Protein AF-A0A7Y6RA16-F1 (afdb_monomer_lite)

Foldseek 3Di:
DVVVVVVVVLVLLLLLQLLLQLQLQLLLVVVVHWAKKKWFAQPDCPQQVHGIDMDTDHDDPDPLSVLLSNLSSVLRSCVSVVDDDALVRSLVVSVVPCVVPPDPPNPVNDSVSSNVSNVSCVVCVVSSCVRSVQQVVCVVPVVSWFKFQCLVCQPVQAHPVRHGHRPSCVVSNPPPDITGIRMDTDPDPVRYDDPVGGD

Sequence (199 aa):
MEESLEMSWHRDCLLSASYRMAGHLVMMECCGTGGWMLVWKNPNPEVGGVAYPSMVSSCSTTAELHAVIAMGGIAAELLQQGRQIDAAQLAKEAQERHGFFEEPRIIEAAPHAAAFALYTVRAQWEAIEAYAKRVIDQWADPLALEQFRIDRIYPDGKRANGGDAPIHFLPACAPGQLTPAALVQSADPAYHIPSEYRA

Structure (mmCIF, N/CA/C/O backbone):
data_AF-A0A7Y6RA16-F1
#
_entry.id   AF-A0A7Y6RA16-F1
#
loop_
_atom_site.group_PDB
_atom_site.id
_atom_site.type_symbol
_atom_site.label_atom_id
_atom_site.label_alt_id
_atom_site.label_comp_id
_atom_site.label_asym_id
_atom_site.label_entity_id
_atom_site.label_seq_id
_atom_site.pdbx_PDB_ins_code
_atom_site.Cartn_x
_atom_site.Cartn_y
_atom_site.Cartn_z
_atom_site.occupancy
_atom_site.B_iso_or_equiv
_atom_site.auth_seq_id
_atom_site.auth_comp_id
_atom_site.auth_asym_id
_atom_site.auth_atom_id
_atom_site.pdbx_PDB_model_num
ATOM 1 N N . MET A 1 1 ? -15.333 26.151 8.316 1.00 55.12 1 MET A N 1
ATOM 2 C CA . MET A 1 1 ? -14.353 26.212 7.206 1.00 55.12 1 MET A CA 1
ATOM 3 C C . MET A 1 1 ? -13.127 25.356 7.520 1.00 55.12 1 MET A C 1
ATOM 5 O O . MET A 1 1 ? -12.639 24.696 6.616 1.00 55.12 1 MET A O 1
ATOM 9 N N . GLU A 1 2 ? -12.689 25.283 8.784 1.00 52.94 2 GLU A N 1
ATOM 10 C CA . GLU A 1 2 ? -11.653 24.332 9.237 1.00 52.94 2 GLU A CA 1
ATOM 11 C C . GLU A 1 2 ? -12.118 22.865 9.180 1.00 52.94 2 GLU A C 1
ATOM 13 O O . GLU A 1 2 ? -11.464 22.076 8.513 1.00 52.94 2 GLU A O 1
ATOM 18 N N . GLU A 1 3 ? -13.305 22.518 9.703 1.00 53.47 3 GLU A N 1
ATOM 19 C CA . GLU A 1 3 ? -13.842 21.138 9.610 1.00 53.47 3 GLU A CA 1
ATOM 20 C C . GLU A 1 3 ? -13.977 20.630 8.161 1.00 53.47 3 GLU A C 1
ATOM 22 O O . GLU A 1 3 ? -13.709 19.468 7.867 1.00 53.47 3 GLU A O 1
ATOM 27 N N . SER A 1 4 ? -14.361 21.497 7.216 1.00 61.91 4 SER A N 1
ATOM 28 C CA . SER A 1 4 ? -14.471 21.116 5.801 1.00 61.91 4 SER A CA 1
ATOM 29 C C . SER A 1 4 ? -13.110 20.856 5.151 1.00 61.91 4 SER A C 1
ATOM 31 O O . SER A 1 4 ? -13.010 19.995 4.280 1.00 61.91 4 SER A O 1
ATOM 33 N N . LEU A 1 5 ? -12.072 21.586 5.573 1.00 59.47 5 LEU A N 1
ATOM 34 C CA . LEU A 1 5 ? -10.705 21.407 5.084 1.00 59.47 5 LEU A CA 1
ATOM 35 C C . LEU A 1 5 ? -10.065 20.161 5.704 1.00 59.47 5 LEU A C 1
ATOM 37 O O . LEU A 1 5 ? -9.481 19.362 4.976 1.00 59.47 5 LEU A O 1
ATOM 41 N N . GLU A 1 6 ? -10.259 19.941 7.002 1.00 60.22 6 GLU A N 1
ATOM 42 C CA . GLU A 1 6 ? -9.789 18.755 7.722 1.00 60.22 6 GLU A CA 1
ATOM 43 C C . GLU A 1 6 ? -10.395 17.465 7.144 1.00 60.22 6 GLU A C 1
ATOM 45 O O . GLU A 1 6 ? -9.668 16.528 6.809 1.00 60.22 6 GLU A O 1
ATOM 50 N N . MET A 1 7 ? -11.713 17.438 6.906 1.00 62.59 7 MET A N 1
ATOM 51 C CA . MET A 1 7 ? -12.366 16.297 6.253 1.00 62.59 7 MET A CA 1
ATOM 52 C C . MET A 1 7 ? -11.864 16.069 4.822 1.00 62.59 7 MET A C 1
ATOM 54 O O . MET A 1 7 ? -11.700 14.918 4.413 1.00 62.59 7 MET A O 1
ATOM 58 N N . SER A 1 8 ? -11.612 17.139 4.056 1.00 65.12 8 SER A N 1
ATOM 59 C CA . SER A 1 8 ? -11.077 17.015 2.693 1.00 65.12 8 SER A CA 1
ATOM 60 C C . SER A 1 8 ? -9.655 16.453 2.688 1.00 65.12 8 SER A C 1
ATOM 62 O O . SER A 1 8 ? -9.370 15.513 1.952 1.00 65.12 8 SER A O 1
ATOM 64 N N . TRP A 1 9 ? -8.801 16.926 3.598 1.00 69.94 9 TRP A N 1
ATOM 65 C CA . TRP A 1 9 ? -7.422 16.473 3.721 1.00 69.94 9 TRP A CA 1
ATOM 66 C C . TRP A 1 9 ? -7.341 15.006 4.145 1.00 69.94 9 TRP A C 1
ATOM 68 O O . TRP A 1 9 ? -6.632 14.215 3.524 1.00 69.94 9 TRP A O 1
ATOM 78 N N . HIS A 1 10 ? -8.130 14.597 5.143 1.00 76.81 10 HIS A N 1
ATOM 79 C CA . HIS A 1 10 ? -8.204 13.193 5.539 1.00 76.81 10 HIS A CA 1
ATOM 80 C C . HIS A 1 10 ? -8.690 12.297 4.398 1.00 76.81 10 HIS A C 1
ATOM 82 O O . HIS A 1 10 ? -8.151 11.205 4.210 1.00 76.81 10 HIS A O 1
ATOM 88 N N . ARG A 1 11 ? -9.679 12.748 3.622 1.00 78.62 11 ARG A N 1
ATOM 89 C CA . ARG A 1 11 ? -10.171 12.001 2.464 1.00 78.62 11 ARG A CA 1
ATOM 90 C C . ARG A 1 11 ? -9.087 11.831 1.400 1.00 78.62 11 ARG A C 1
ATOM 92 O O . ARG A 1 11 ? -8.900 10.717 0.915 1.00 78.62 11 ARG A O 1
ATOM 99 N N . ASP A 1 12 ? -8.354 12.891 1.081 1.00 86.00 12 ASP A N 1
ATOM 100 C CA . ASP A 1 12 ? -7.283 12.858 0.080 1.00 86.00 12 ASP A CA 1
ATOM 101 C C . ASP A 1 12 ? -6.102 11.988 0.536 1.00 86.00 12 ASP A C 1
ATOM 103 O O . ASP A 1 12 ? -5.531 11.233 -0.260 1.00 86.00 12 ASP A O 1
ATOM 107 N N . CYS A 1 13 ? -5.772 12.015 1.832 1.00 91.00 13 CYS A N 1
ATOM 108 C CA . CYS A 1 13 ? -4.766 11.129 2.412 1.00 91.00 13 CYS A CA 1
ATOM 109 C C . CYS A 1 13 ? -5.191 9.657 2.371 1.00 91.00 13 CYS A C 1
ATOM 111 O O . CYS A 1 13 ? -4.373 8.809 2.015 1.00 91.00 13 CYS A O 1
ATOM 113 N N . LEU A 1 14 ? -6.449 9.345 2.706 1.00 93.56 14 LEU A N 1
ATOM 114 C CA . LEU A 1 14 ? -6.970 7.979 2.620 1.00 93.56 14 LEU A CA 1
ATOM 115 C C . LEU A 1 14 ? -6.963 7.481 1.172 1.00 93.56 14 LEU A C 1
ATOM 117 O O . LEU A 1 14 ? -6.512 6.366 0.917 1.00 93.56 14 LEU A O 1
ATOM 121 N N . LEU A 1 15 ? -7.424 8.305 0.225 1.00 95.00 15 LEU A N 1
ATOM 122 C CA . LEU A 1 15 ? -7.398 7.990 -1.206 1.00 95.00 15 LEU A CA 1
ATOM 123 C C . LEU A 1 15 ? -5.973 7.682 -1.671 1.00 95.00 15 LEU A C 1
ATOM 125 O O . LEU A 1 15 ? -5.724 6.608 -2.216 1.00 95.00 15 LEU A O 1
ATOM 129 N N . SER A 1 16 ? -5.027 8.574 -1.374 1.00 93.69 16 SER A N 1
ATOM 130 C CA . SER A 1 16 ? -3.625 8.402 -1.767 1.00 93.69 16 SER A CA 1
ATOM 131 C C . SER A 1 1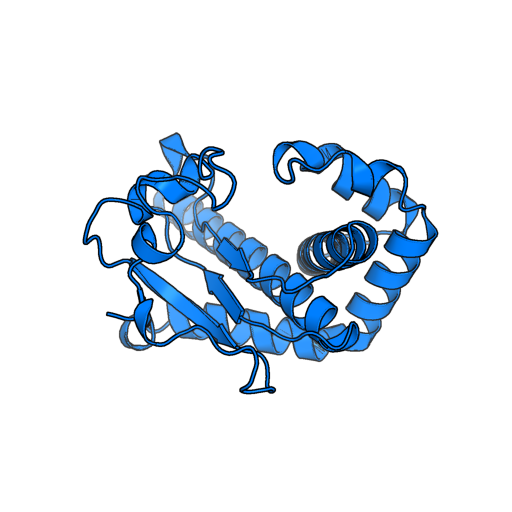6 ? -3.016 7.130 -1.169 1.00 93.69 16 SER A C 1
ATOM 133 O O . SER A 1 16 ? -2.384 6.358 -1.888 1.00 93.69 16 SER A O 1
ATOM 135 N N . ALA A 1 17 ? -3.239 6.864 0.124 1.00 94.12 17 ALA A N 1
ATOM 136 C CA . ALA A 1 17 ? -2.753 5.64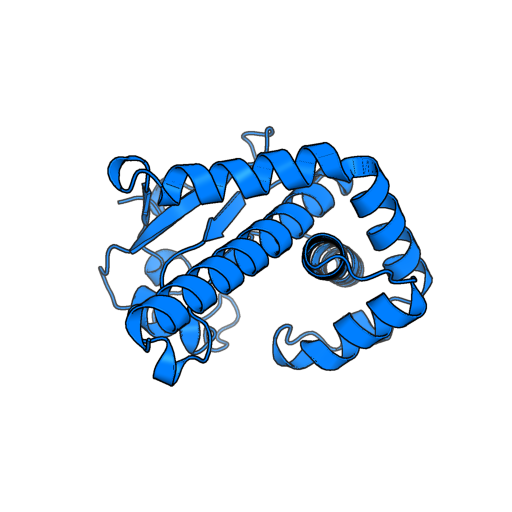9 0.781 1.00 94.12 17 ALA A CA 1
ATOM 137 C C . ALA A 1 17 ? -3.369 4.380 0.167 1.00 94.12 17 ALA A C 1
ATOM 139 O O . ALA A 1 17 ? -2.653 3.417 -0.109 1.00 94.12 17 ALA A O 1
ATOM 140 N N . SER A 1 18 ? -4.677 4.401 -0.111 1.00 96.56 18 SER A N 1
ATOM 141 C CA . SER A 1 18 ? -5.411 3.263 -0.679 1.00 96.56 18 SER A CA 1
ATOM 142 C C . SER A 1 18 ? -4.885 2.885 -2.062 1.00 96.56 18 SER A C 1
ATOM 144 O O . SER A 1 18 ? -4.586 1.720 -2.306 1.00 96.56 18 SER A O 1
ATOM 146 N N . TYR A 1 19 ? -4.719 3.864 -2.955 1.00 97.81 19 TYR A N 1
ATOM 147 C CA . TYR A 1 19 ? -4.215 3.614 -4.308 1.00 97.81 19 TYR A CA 1
ATOM 148 C C . TYR A 1 19 ? -2.735 3.249 -4.321 1.00 97.81 19 TYR A C 1
ATOM 150 O O . TYR A 1 19 ? -2.340 2.355 -5.069 1.00 97.81 19 TYR A O 1
ATOM 158 N N . ARG A 1 20 ? -1.923 3.874 -3.459 1.00 95.50 20 ARG A N 1
ATOM 159 C CA . ARG A 1 20 ? -0.511 3.507 -3.318 1.00 95.50 20 ARG A CA 1
ATOM 160 C C . ARG A 1 20 ? -0.362 2.041 -2.925 1.00 95.50 20 ARG A C 1
ATOM 162 O O . ARG A 1 20 ? 0.370 1.306 -3.583 1.00 95.50 20 ARG A O 1
ATOM 169 N N . MET A 1 21 ? -1.064 1.608 -1.878 1.00 95.44 21 MET A N 1
ATOM 170 C CA . MET A 1 21 ? -0.973 0.226 -1.411 1.00 95.44 21 MET A CA 1
ATOM 171 C C . MET A 1 21 ? -1.594 -0.763 -2.402 1.00 95.44 21 MET A C 1
ATOM 173 O O . MET A 1 21 ? -1.032 -1.834 -2.618 1.00 95.44 21 MET A O 1
ATOM 177 N N . ALA A 1 22 ? -2.706 -0.402 -3.053 1.00 96.69 22 ALA A N 1
ATOM 178 C CA . ALA A 1 22 ? -3.310 -1.238 -4.086 1.00 96.69 22 ALA A CA 1
ATOM 179 C C . ALA A 1 22 ? -2.349 -1.450 -5.265 1.00 96.69 22 ALA A C 1
ATOM 181 O O . ALA A 1 22 ? -2.189 -2.576 -5.730 1.00 96.69 22 ALA A O 1
ATOM 182 N N . GLY A 1 23 ? -1.648 -0.394 -5.695 1.00 96.06 23 GLY A N 1
ATOM 183 C CA . GLY A 1 23 ? -0.609 -0.486 -6.719 1.00 96.06 23 GLY A CA 1
ATOM 184 C C . GLY A 1 23 ? 0.572 -1.362 -6.294 1.00 96.06 23 GLY A C 1
ATOM 185 O O . GLY A 1 23 ? 1.073 -2.134 -7.110 1.00 96.06 23 GLY A O 1
ATOM 186 N N . HIS A 1 24 ? 0.988 -1.306 -5.020 1.00 93.81 24 HIS A N 1
ATOM 187 C CA . HIS A 1 24 ? 1.988 -2.239 -4.484 1.00 93.81 24 HIS A CA 1
ATOM 188 C C . HIS A 1 24 ? 1.504 -3.690 -4.559 1.00 93.81 24 HIS A C 1
ATOM 190 O O . HIS A 1 24 ? 2.215 -4.536 -5.097 1.00 93.81 24 HIS A O 1
ATOM 196 N N . LEU A 1 25 ? 0.296 -3.973 -4.064 1.00 94.19 25 LEU A N 1
ATOM 197 C CA . LEU A 1 25 ? -0.250 -5.330 -4.006 1.00 94.19 25 LEU A CA 1
ATOM 198 C C . LEU A 1 25 ? -0.454 -5.933 -5.403 1.00 94.19 25 LEU A C 1
ATOM 200 O O . LEU A 1 25 ? -0.020 -7.055 -5.650 1.00 94.19 25 LEU A O 1
ATOM 204 N N . VAL A 1 26 ? -1.035 -5.178 -6.339 1.00 95.06 26 VAL A N 1
ATOM 205 C CA . VAL A 1 26 ? -1.212 -5.632 -7.729 1.00 95.06 26 VAL A CA 1
ATOM 206 C C . VAL A 1 26 ? 0.135 -5.860 -8.409 1.00 95.06 26 VAL A C 1
ATOM 208 O O . VAL A 1 26 ? 0.287 -6.836 -9.146 1.00 95.06 26 VAL A O 1
ATOM 211 N N . MET A 1 27 ? 1.146 -5.017 -8.150 1.00 93.06 27 MET A N 1
ATOM 212 C CA . MET A 1 27 ? 2.476 -5.287 -8.694 1.00 93.06 27 MET A CA 1
ATOM 213 C C . MET A 1 27 ? 3.071 -6.578 -8.144 1.00 93.06 27 MET A C 1
ATOM 215 O O . MET A 1 27 ? 3.667 -7.349 -8.890 1.00 93.06 27 MET A O 1
ATOM 219 N N . MET A 1 28 ? 2.900 -6.838 -6.854 1.00 91.00 28 MET A N 1
ATOM 220 C CA . MET A 1 28 ? 3.360 -8.084 -6.258 1.00 91.00 28 MET A CA 1
ATOM 221 C C . MET A 1 28 ? 2.683 -9.310 -6.873 1.00 91.00 28 MET A C 1
ATOM 223 O O . MET A 1 28 ? 3.353 -10.289 -7.196 1.00 91.00 28 MET A O 1
ATOM 227 N N . GLU A 1 29 ? 1.369 -9.256 -7.093 1.00 91.56 29 GLU A N 1
ATOM 228 C CA . GLU A 1 29 ? 0.630 -10.313 -7.792 1.00 91.56 29 GLU A CA 1
ATOM 229 C C . GLU A 1 29 ? 1.153 -10.513 -9.223 1.00 91.56 29 GLU A C 1
ATOM 231 O O . GLU A 1 29 ? 1.422 -11.641 -9.631 1.00 91.56 29 GLU A O 1
ATOM 236 N N . CYS A 1 30 ? 1.395 -9.426 -9.960 1.00 91.88 30 CYS A N 1
ATOM 237 C CA . CYS A 1 30 ? 1.961 -9.479 -11.311 1.00 91.88 30 CYS A CA 1
ATOM 238 C C . CYS A 1 30 ? 3.403 -10.018 -11.342 1.00 91.88 30 CYS A C 1
ATOM 240 O O . CYS A 1 30 ? 3.827 -10.585 -12.348 1.00 91.88 30 CYS A O 1
ATOM 242 N N . CYS A 1 31 ? 4.155 -9.864 -10.251 1.00 88.19 31 CYS A N 1
ATOM 243 C CA . CYS A 1 31 ? 5.481 -10.452 -10.071 1.00 88.19 31 CYS A CA 1
ATOM 244 C C . CYS A 1 31 ? 5.441 -11.892 -9.525 1.00 88.19 31 CYS A C 1
ATOM 246 O O . CYS A 1 31 ? 6.499 -12.484 -9.315 1.00 88.19 31 CYS A O 1
ATOM 248 N N . GLY A 1 32 ? 4.250 -12.465 -9.310 1.00 86.69 32 GLY A N 1
ATOM 249 C CA . GLY A 1 32 ? 4.065 -13.850 -8.879 1.00 86.69 32 GLY A CA 1
ATOM 250 C C . GLY A 1 32 ? 4.282 -14.092 -7.386 1.00 86.69 32 GLY A C 1
ATOM 251 O O . GLY A 1 32 ? 4.579 -15.222 -7.008 1.00 86.69 32 GLY A O 1
ATOM 252 N N . THR A 1 33 ? 4.177 -13.056 -6.545 1.00 83.44 33 THR A N 1
ATOM 253 C CA . THR A 1 33 ? 4.416 -13.182 -5.100 1.00 83.44 33 THR A CA 1
ATOM 254 C C . THR A 1 33 ? 3.182 -12.970 -4.242 1.00 83.44 33 THR A C 1
ATOM 256 O O . THR A 1 33 ? 3.132 -13.585 -3.199 1.00 83.44 33 THR A O 1
ATOM 259 N N . GLY A 1 34 ? 2.189 -12.159 -4.625 1.00 86.19 34 GLY A N 1
ATOM 260 C CA . GLY A 1 34 ? 0.989 -11.931 -3.791 1.00 86.19 34 GLY A CA 1
ATOM 261 C C . GLY A 1 34 ? 1.292 -11.369 -2.387 1.00 86.19 34 GLY A C 1
ATOM 262 O O . GLY A 1 34 ? 2.443 -11.124 -2.043 1.00 86.19 34 GLY A O 1
ATOM 263 N N . GLY A 1 35 ? 0.275 -11.111 -1.560 1.00 90.94 35 GLY A N 1
ATOM 264 C CA . GLY A 1 35 ? 0.482 -10.505 -0.240 1.00 90.94 35 GLY A CA 1
ATOM 265 C C . GLY A 1 35 ? -0.765 -9.891 0.380 1.00 90.94 35 GLY A C 1
ATOM 266 O O . GLY A 1 35 ? -1.902 -10.290 0.128 1.00 90.94 35 GLY A O 1
ATOM 267 N N . TRP A 1 36 ? -0.550 -8.874 1.206 1.00 92.38 36 TRP A N 1
ATOM 268 C CA . TRP A 1 36 ? -1.619 -8.116 1.845 1.00 92.38 36 TRP A CA 1
ATOM 269 C C . TRP A 1 36 ? -1.193 -6.676 2.102 1.00 92.38 36 TRP A C 1
ATOM 271 O O . TRP A 1 36 ? -0.006 -6.381 2.253 1.00 92.38 36 TRP A O 1
ATOM 281 N N . MET A 1 37 ? -2.182 -5.789 2.187 1.00 93.31 37 MET A N 1
ATOM 282 C CA . MET A 1 37 ? -2.000 -4.389 2.548 1.00 93.31 37 MET A CA 1
ATOM 283 C C . MET A 1 37 ? -2.901 -3.975 3.709 1.00 93.31 37 MET A C 1
ATOM 285 O O . MET A 1 37 ? -4.048 -4.416 3.800 1.00 93.31 37 MET A O 1
ATOM 289 N N . LEU A 1 38 ? -2.381 -3.090 4.558 1.00 94.06 38 LEU A N 1
ATOM 290 C CA . LEU A 1 38 ? -3.088 -2.458 5.666 1.00 94.06 38 LEU A CA 1
ATOM 291 C C . LEU A 1 38 ? -3.062 -0.940 5.509 1.00 94.06 38 LEU A C 1
ATOM 293 O O . LEU A 1 38 ? -2.017 -0.360 5.209 1.00 94.06 38 LEU A O 1
ATOM 297 N N . VAL A 1 39 ? -4.196 -0.300 5.785 1.00 94.62 39 VAL A N 1
ATOM 298 C CA . VAL A 1 39 ? -4.313 1.159 5.906 1.00 94.62 39 VAL A CA 1
ATOM 299 C C . VAL A 1 39 ? -5.050 1.476 7.203 1.00 94.62 39 VAL A C 1
ATOM 301 O O . VAL A 1 39 ? -6.194 1.052 7.381 1.00 94.62 39 VAL A O 1
ATOM 304 N N . TRP A 1 40 ? -4.410 2.221 8.104 1.00 93.44 40 TRP A N 1
ATOM 305 C CA . TRP A 1 40 ? -4.992 2.619 9.389 1.00 93.44 40 TRP A CA 1
ATOM 306 C C . TRP A 1 40 ? -4.964 4.131 9.576 1.00 93.44 40 TRP A C 1
ATOM 308 O O . TRP A 1 40 ? -4.204 4.833 8.915 1.00 93.44 40 TRP A O 1
ATOM 318 N N . LYS A 1 41 ? -5.803 4.649 10.476 1.00 91.12 41 LYS A N 1
ATOM 319 C CA . LYS A 1 41 ? -5.807 6.074 10.820 1.00 91.12 41 LYS A CA 1
ATOM 320 C C . LYS A 1 41 ? -4.732 6.352 11.871 1.00 91.12 41 LYS A C 1
ATOM 322 O O . LYS A 1 41 ? -4.716 5.715 12.923 1.00 91.12 41 LYS A O 1
ATOM 327 N N . ASN A 1 42 ? -3.857 7.320 11.610 1.00 88.44 42 ASN A N 1
ATOM 328 C CA . ASN A 1 42 ? -2.904 7.794 12.609 1.00 88.44 42 ASN A CA 1
ATOM 329 C C . ASN A 1 42 ? -3.659 8.552 13.710 1.00 88.44 42 ASN A C 1
ATOM 331 O O . ASN A 1 42 ? -4.363 9.515 13.391 1.00 88.44 42 ASN A O 1
ATOM 335 N N . PRO A 1 43 ? -3.511 8.177 14.991 1.00 83.31 43 PRO A N 1
ATOM 336 C CA . PRO A 1 43 ? -4.110 8.931 16.087 1.00 83.31 43 PRO A CA 1
ATOM 337 C C . PRO A 1 43 ? -3.470 10.315 16.282 1.00 83.31 43 PRO A C 1
ATOM 339 O O . PRO A 1 43 ? -4.107 11.189 16.860 1.00 83.31 43 PRO A O 1
ATOM 342 N N . ASN A 1 44 ? -2.235 10.528 15.812 1.00 83.06 44 ASN A N 1
ATOM 343 C CA . ASN A 1 44 ? -1.535 11.807 15.902 1.00 83.06 44 ASN A CA 1
ATOM 344 C C . ASN A 1 44 ? -0.814 12.156 14.580 1.00 83.06 44 ASN A C 1
ATOM 346 O O . ASN A 1 44 ? 0.402 11.958 14.444 1.00 83.06 44 ASN A O 1
ATOM 350 N N . PRO A 1 45 ? -1.557 12.656 13.575 1.00 80.81 45 PRO A N 1
ATOM 351 C CA . PRO A 1 45 ? -0.985 13.018 12.284 1.00 80.81 45 PRO A CA 1
ATOM 352 C C . PRO A 1 45 ? 0.004 14.186 12.349 1.00 80.81 45 PRO A C 1
ATOM 354 O O . PRO A 1 45 ? 0.900 14.237 11.514 1.00 80.81 45 PRO A O 1
ATOM 357 N N . GLU A 1 46 ? -0.111 15.092 13.322 1.00 78.94 46 GLU A N 1
ATOM 358 C CA . GLU A 1 46 ? 0.762 16.271 13.439 1.00 78.94 46 GLU A CA 1
ATOM 359 C C . GLU A 1 46 ? 2.215 15.890 13.743 1.00 78.94 46 GLU A C 1
ATOM 361 O O . GLU A 1 46 ? 3.148 16.521 13.251 1.00 78.94 46 GLU A O 1
ATOM 366 N N . VAL A 1 47 ? 2.413 14.814 14.509 1.00 72.62 47 VAL A N 1
ATOM 367 C CA . VAL A 1 47 ? 3.746 14.294 14.849 1.00 72.62 47 VAL A CA 1
ATOM 368 C C . VAL A 1 47 ? 4.353 13.496 13.693 1.00 72.62 47 VAL A C 1
ATOM 370 O O . VAL A 1 47 ? 5.567 13.500 13.501 1.00 72.62 47 VAL A O 1
ATOM 373 N N . GLY A 1 48 ? 3.519 12.795 12.921 1.00 67.56 48 GLY A N 1
ATOM 374 C CA . GLY A 1 48 ? 3.975 11.878 11.872 1.00 67.56 48 GLY A CA 1
ATOM 375 C C . GLY A 1 48 ? 3.920 12.427 10.446 1.00 67.56 48 GLY A C 1
ATOM 376 O O . GLY A 1 48 ? 4.443 11.779 9.544 1.00 67.56 48 GLY A O 1
ATOM 377 N N . GLY A 1 49 ? 3.235 13.549 10.213 1.00 80.38 49 GLY A N 1
ATOM 378 C CA . GLY A 1 49 ? 2.954 14.110 8.885 1.00 80.38 49 GLY A CA 1
ATOM 379 C C . GLY A 1 49 ? 2.054 13.244 7.988 1.00 80.38 49 GLY A C 1
ATOM 380 O O . GLY A 1 49 ? 1.815 13.596 6.836 1.00 80.38 49 GLY A O 1
ATOM 381 N N . VAL A 1 50 ? 1.563 12.103 8.486 1.00 84.81 50 VAL A N 1
ATOM 382 C CA . VAL A 1 50 ? 0.807 11.102 7.718 1.00 84.81 50 VAL A CA 1
ATOM 383 C C . VAL A 1 50 ? -0.493 10.779 8.446 1.00 84.81 50 VAL A C 1
ATOM 385 O O . VAL A 1 50 ? -0.468 10.253 9.559 1.00 84.81 50 VAL A O 1
ATOM 388 N N . ALA A 1 51 ? -1.627 11.071 7.803 1.00 88.38 51 ALA A N 1
ATOM 389 C CA . ALA A 1 51 ? -2.962 10.819 8.351 1.00 88.38 51 ALA A CA 1
ATOM 390 C C . ALA A 1 51 ? -3.381 9.350 8.290 1.00 88.38 51 ALA A C 1
ATOM 392 O O . ALA A 1 51 ? -4.005 8.851 9.224 1.00 88.38 51 ALA A O 1
ATOM 393 N N . TYR A 1 52 ? -3.021 8.671 7.199 1.00 91.44 52 TYR A N 1
ATOM 394 C CA . TYR A 1 52 ? -3.302 7.255 6.985 1.00 91.44 52 TYR A CA 1
ATOM 395 C C . TYR A 1 52 ? -2.008 6.493 6.710 1.00 91.44 52 TYR A C 1
ATOM 397 O O . TYR A 1 52 ? -1.637 6.298 5.551 1.00 91.44 52 TYR A O 1
ATOM 405 N N . PRO A 1 53 ? -1.266 6.124 7.766 1.00 89.25 53 PRO A N 1
ATOM 406 C CA . PRO A 1 53 ? -0.181 5.177 7.666 1.00 89.25 53 PRO A CA 1
ATOM 407 C C . PRO A 1 53 ? -0.656 3.894 6.998 1.00 89.25 53 PRO A C 1
ATOM 409 O O . PRO A 1 53 ? -1.798 3.452 7.156 1.00 89.25 53 PRO A O 1
ATOM 412 N N . SER A 1 54 ? 0.241 3.312 6.222 1.00 89.06 54 SER A N 1
ATOM 413 C CA . SER A 1 54 ? -0.088 2.157 5.418 1.00 89.06 54 SER A CA 1
ATOM 414 C C . SER A 1 54 ? 1.133 1.290 5.219 1.00 89.06 54 SER A C 1
ATOM 416 O O . SER A 1 54 ? 2.241 1.805 5.058 1.00 89.06 54 SER A O 1
ATOM 418 N N . MET A 1 55 ? 0.921 -0.015 5.169 1.00 87.06 55 MET A N 1
ATOM 419 C CA . MET A 1 55 ? 1.974 -0.961 4.850 1.00 87.06 55 MET A CA 1
ATOM 420 C C . MET A 1 55 ? 1.461 -2.036 3.908 1.00 87.06 55 MET A C 1
ATOM 422 O O . MET A 1 55 ? 0.283 -2.387 3.914 1.00 87.06 55 MET A O 1
ATOM 426 N N . VAL A 1 56 ? 2.384 -2.592 3.142 1.00 86.38 56 VAL A N 1
ATOM 427 C CA . VAL A 1 56 ? 2.172 -3.774 2.320 1.00 86.38 56 VAL A CA 1
ATOM 428 C C . VAL A 1 56 ? 3.228 -4.790 2.732 1.00 86.38 56 VAL A C 1
ATOM 430 O O . VAL A 1 56 ? 4.402 -4.445 2.894 1.00 86.38 56 VAL A O 1
ATOM 433 N N . SER A 1 57 ? 2.823 -6.034 2.964 1.00 82.12 57 SER A N 1
ATOM 434 C CA . SER A 1 57 ? 3.797 -7.113 3.108 1.00 82.12 57 SER A CA 1
ATOM 435 C C . SER A 1 57 ? 4.318 -7.428 1.726 1.00 82.12 57 SER A C 1
ATOM 437 O O . SER A 1 57 ? 3.504 -7.741 0.873 1.00 82.12 57 SER A O 1
ATOM 439 N N . SER A 1 58 ? 5.630 -7.326 1.508 1.00 66.62 58 SER A N 1
ATOM 440 C CA . SER A 1 58 ? 6.287 -7.765 0.278 1.00 66.62 58 SER A CA 1
ATOM 441 C C . SER A 1 58 ? 7.145 -8.994 0.555 1.00 66.62 58 SER A C 1
ATOM 443 O O . SER A 1 58 ? 7.971 -9.000 1.465 1.00 66.62 58 SER A O 1
ATOM 445 N N . CYS A 1 59 ? 6.936 -10.057 -0.224 1.00 60.88 59 CYS A N 1
ATOM 446 C CA . CYS A 1 59 ? 7.815 -11.220 -0.257 1.00 60.88 59 CYS A CA 1
ATOM 447 C C . CYS A 1 59 ? 8.635 -11.127 -1.541 1.00 60.88 59 CYS A C 1
ATOM 449 O O . CYS A 1 59 ? 8.235 -11.670 -2.566 1.00 60.88 59 CYS A O 1
ATOM 451 N N . SER A 1 60 ? 9.731 -10.369 -1.545 1.00 59.72 60 SER A N 1
ATOM 452 C CA . SER A 1 60 ? 10.628 -10.374 -2.702 1.00 59.72 60 SER A CA 1
ATOM 453 C C . SER A 1 60 ? 12.035 -10.810 -2.317 1.00 59.72 60 SER A C 1
ATOM 455 O O . SER A 1 60 ? 12.551 -10.500 -1.244 1.00 59.72 60 SER A O 1
ATOM 457 N N . THR A 1 61 ? 12.640 -11.572 -3.220 1.00 63.50 61 THR A N 1
ATOM 458 C CA . THR A 1 61 ? 13.967 -12.170 -3.080 1.00 63.50 61 THR A CA 1
ATOM 459 C C . THR A 1 61 ? 15.085 -11.248 -3.575 1.00 63.50 61 THR A C 1
ATOM 461 O O . THR A 1 61 ? 16.253 -11.537 -3.313 1.00 63.50 61 THR A O 1
ATOM 464 N N . THR A 1 62 ? 14.771 -10.150 -4.285 1.00 75.50 62 THR A N 1
ATOM 465 C CA . THR A 1 62 ? 15.766 -9.230 -4.868 1.00 75.50 62 THR A CA 1
ATOM 466 C C . THR A 1 62 ? 15.368 -7.758 -4.727 1.00 75.50 62 THR A C 1
ATOM 468 O O . THR A 1 62 ? 14.197 -7.392 -4.768 1.00 75.50 62 THR A O 1
ATOM 471 N N . ALA A 1 63 ? 16.366 -6.879 -4.618 1.00 74.12 63 ALA A N 1
ATOM 472 C CA . ALA A 1 63 ? 16.134 -5.440 -4.480 1.00 74.12 63 ALA A CA 1
ATOM 473 C C . ALA A 1 63 ? 15.479 -4.799 -5.720 1.00 74.12 63 ALA A C 1
ATOM 475 O O . ALA A 1 63 ? 14.764 -3.807 -5.606 1.00 74.12 63 ALA A O 1
ATOM 476 N N . GLU A 1 64 ? 15.692 -5.381 -6.901 1.00 76.12 64 GLU A N 1
ATOM 477 C CA . GLU A 1 64 ? 15.063 -4.940 -8.148 1.00 76.12 64 GLU A CA 1
ATOM 478 C C . GLU A 1 64 ? 13.544 -5.158 -8.126 1.00 76.12 64 GLU A C 1
ATOM 480 O O . GLU A 1 64 ? 12.784 -4.270 -8.512 1.00 76.12 64 GLU A O 1
ATOM 485 N N . LEU A 1 65 ? 13.080 -6.299 -7.604 1.00 79.88 65 LEU A N 1
ATOM 486 C CA . LEU A 1 65 ? 11.648 -6.558 -7.451 1.00 79.88 65 LEU A CA 1
ATOM 487 C C . LEU A 1 65 ? 11.014 -5.596 -6.441 1.00 79.88 65 LEU A C 1
ATOM 489 O O . LEU A 1 65 ? 9.953 -5.042 -6.727 1.00 79.88 65 LEU A O 1
ATOM 493 N N . HIS A 1 66 ? 11.679 -5.315 -5.313 1.00 80.50 66 HIS A N 1
ATOM 494 C CA . HIS A 1 66 ? 11.224 -4.268 -4.388 1.00 80.50 66 HIS A CA 1
ATOM 495 C C . HIS A 1 66 ? 11.107 -2.900 -5.067 1.00 80.50 66 HIS A C 1
ATOM 497 O O . HIS A 1 66 ? 10.113 -2.208 -4.852 1.00 80.50 66 HIS A O 1
ATOM 503 N N . ALA A 1 67 ? 12.072 -2.520 -5.909 1.00 80.31 67 ALA A N 1
ATOM 504 C CA . ALA A 1 67 ? 12.034 -1.261 -6.650 1.00 80.31 67 ALA A CA 1
ATOM 505 C C . ALA A 1 67 ? 10.817 -1.183 -7.589 1.00 80.31 67 ALA A C 1
ATOM 507 O O . ALA A 1 67 ? 10.088 -0.190 -7.575 1.00 80.31 67 ALA A O 1
ATOM 508 N N . VAL A 1 68 ? 10.569 -2.238 -8.371 1.00 87.12 68 VAL A N 1
ATOM 509 C CA . VAL A 1 68 ? 9.415 -2.328 -9.282 1.00 87.12 68 VAL A CA 1
ATOM 510 C C . VAL A 1 68 ? 8.096 -2.250 -8.518 1.00 87.12 68 VAL A C 1
ATOM 512 O O . VAL A 1 68 ? 7.217 -1.476 -8.898 1.00 87.12 6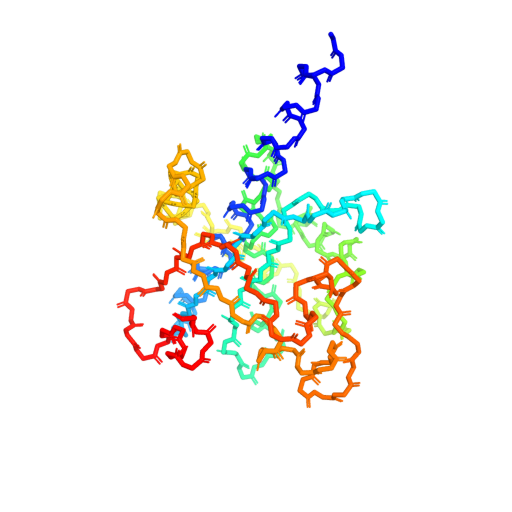8 VAL A O 1
ATOM 515 N N . ILE A 1 69 ? 7.968 -3.005 -7.422 1.00 88.75 69 ILE A N 1
ATOM 516 C CA . ILE A 1 69 ? 6.776 -2.982 -6.570 1.00 88.75 69 ILE A CA 1
ATOM 517 C C . ILE A 1 69 ? 6.564 -1.569 -6.031 1.00 88.75 69 ILE A C 1
ATOM 519 O O . ILE A 1 69 ? 5.492 -1.006 -6.236 1.00 88.75 69 ILE A O 1
ATOM 523 N N . ALA A 1 70 ? 7.590 -0.962 -5.424 1.00 86.75 70 ALA A N 1
ATOM 524 C CA . ALA A 1 70 ? 7.512 0.381 -4.858 1.00 86.75 70 ALA A CA 1
ATOM 525 C C . ALA A 1 70 ? 7.071 1.423 -5.900 1.00 86.75 70 ALA A C 1
ATOM 527 O O . ALA A 1 70 ? 6.154 2.208 -5.632 1.00 86.75 70 ALA A O 1
ATOM 528 N N . MET A 1 71 ? 7.666 1.386 -7.099 1.00 89.75 71 MET A N 1
ATOM 529 C CA . MET A 1 71 ? 7.289 2.242 -8.227 1.00 89.75 71 MET A CA 1
ATOM 530 C C . MET A 1 71 ? 5.846 2.016 -8.683 1.00 89.75 71 MET A C 1
ATOM 532 O O . MET A 1 71 ? 5.179 2.986 -9.033 1.00 89.75 71 MET A O 1
ATOM 536 N N . GLY A 1 72 ? 5.334 0.783 -8.634 1.00 93.00 72 GLY A N 1
ATOM 537 C CA . GLY A 1 72 ? 3.935 0.480 -8.948 1.00 93.00 72 GLY A CA 1
ATOM 538 C C . GLY A 1 72 ? 2.947 1.235 -8.058 1.00 93.00 72 GLY A C 1
ATOM 539 O O . GLY A 1 72 ? 2.003 1.850 -8.552 1.00 93.00 72 GLY A O 1
ATOM 540 N N . GLY A 1 73 ? 3.199 1.279 -6.749 1.00 93.50 73 GLY A N 1
ATOM 541 C CA . GLY A 1 73 ? 2.354 2.048 -5.830 1.00 93.50 73 GLY A CA 1
ATOM 542 C C . GLY A 1 73 ? 2.473 3.556 -6.023 1.00 93.50 73 GLY A C 1
ATOM 543 O O . GLY A 1 73 ? 1.463 4.254 -6.012 1.00 93.50 73 GLY A O 1
ATOM 544 N N . ILE A 1 74 ? 3.686 4.069 -6.260 1.00 92.81 74 ILE A N 1
ATOM 545 C CA . ILE A 1 74 ? 3.881 5.496 -6.565 1.00 92.81 74 ILE A CA 1
ATOM 546 C C . ILE A 1 74 ? 3.126 5.862 -7.847 1.00 92.81 74 ILE A C 1
ATOM 548 O O . ILE A 1 74 ? 2.373 6.830 -7.859 1.00 92.81 74 ILE A O 1
ATOM 552 N N . ALA A 1 75 ? 3.265 5.075 -8.913 1.00 95.56 75 ALA A N 1
ATOM 553 C CA . ALA A 1 75 ? 2.555 5.309 -10.165 1.00 95.56 75 ALA A CA 1
ATOM 554 C C . ALA A 1 75 ? 1.031 5.297 -9.976 1.00 95.56 75 ALA A C 1
ATOM 556 O O . ALA A 1 75 ? 0.358 6.189 -10.488 1.00 95.56 75 ALA A O 1
ATOM 557 N N . ALA A 1 76 ? 0.493 4.336 -9.218 1.00 97.62 76 ALA A N 1
ATOM 558 C CA . ALA A 1 76 ? -0.940 4.246 -8.952 1.00 97.62 76 ALA A CA 1
ATOM 559 C C . ALA A 1 76 ? -1.483 5.480 -8.212 1.00 97.62 76 ALA A C 1
ATOM 561 O O . ALA A 1 76 ? -2.505 6.037 -8.609 1.00 97.62 76 ALA A O 1
ATOM 562 N N . GLU A 1 77 ? -0.770 5.950 -7.186 1.00 96.31 77 GLU A N 1
ATOM 563 C CA . GLU A 1 77 ? -1.098 7.188 -6.471 1.00 96.31 77 GLU A CA 1
ATOM 564 C C . GLU A 1 77 ? -1.090 8.405 -7.408 1.00 96.31 77 GLU A C 1
ATOM 566 O O . GLU A 1 77 ? -2.037 9.189 -7.427 1.00 96.31 77 GLU A O 1
ATOM 571 N N . LEU A 1 78 ? -0.037 8.564 -8.214 1.00 95.00 78 LEU A N 1
ATOM 572 C CA . LEU A 1 78 ? 0.103 9.711 -9.111 1.00 95.00 78 LEU A CA 1
ATOM 573 C C . LEU A 1 78 ? -0.984 9.733 -10.197 1.00 95.00 78 LEU A C 1
ATOM 575 O O . LEU A 1 78 ? -1.545 10.792 -10.487 1.00 95.00 78 LEU A O 1
ATOM 579 N N . LEU A 1 79 ? -1.304 8.576 -10.783 1.00 96.31 79 LEU A N 1
ATOM 580 C CA . LEU A 1 79 ? -2.369 8.455 -11.781 1.00 96.31 79 LEU A CA 1
ATOM 581 C C . LEU A 1 79 ? -3.750 8.712 -11.169 1.00 96.31 79 LEU A C 1
ATOM 583 O O . LEU A 1 79 ? -4.563 9.392 -11.794 1.00 96.31 79 LEU A O 1
ATOM 587 N N . GLN A 1 80 ? -3.998 8.256 -9.935 1.00 96.06 80 GLN A N 1
ATOM 588 C CA . GLN A 1 80 ? -5.242 8.549 -9.217 1.00 96.06 80 GLN A CA 1
ATOM 589 C C . GLN A 1 80 ? -5.445 10.053 -9.007 1.00 96.06 80 GLN A C 1
ATOM 591 O O . GLN A 1 80 ? -6.566 10.547 -9.115 1.00 96.06 80 GLN A O 1
ATOM 596 N N . GLN A 1 81 ? -4.364 10.795 -8.767 1.00 94.12 81 GLN A N 1
ATOM 597 C CA . GLN A 1 81 ? -4.376 12.258 -8.666 1.00 94.12 81 GLN A CA 1
ATOM 598 C C . GLN A 1 81 ? -4.592 12.955 -10.027 1.00 94.12 81 GLN A C 1
ATOM 600 O O . GLN A 1 81 ? -4.530 14.181 -10.114 1.00 94.12 81 GLN A O 1
ATOM 605 N N . GLY A 1 82 ? -4.813 12.198 -11.107 1.00 94.19 82 GLY A N 1
ATOM 606 C CA . GLY A 1 82 ? -5.002 12.714 -12.462 1.00 94.19 82 GLY A CA 1
ATOM 607 C C . GLY A 1 82 ? -3.709 13.175 -13.136 1.00 94.19 82 GLY A C 1
ATOM 608 O O . GLY A 1 82 ? -3.763 13.831 -14.180 1.00 94.19 82 GLY A O 1
ATOM 609 N N . ARG A 1 83 ? -2.534 12.860 -12.569 1.00 94.38 83 ARG A N 1
ATOM 610 C CA . ARG A 1 83 ? -1.252 13.272 -13.151 1.00 94.38 83 ARG A CA 1
ATOM 611 C C . ARG A 1 83 ? -0.933 12.419 -14.372 1.00 94.38 83 ARG A C 1
ATOM 613 O O . ARG A 1 83 ? -0.937 11.194 -14.319 1.00 94.38 83 ARG A O 1
ATOM 620 N N . GLN A 1 84 ? -0.577 13.078 -15.467 1.00 93.38 84 GLN A N 1
ATOM 621 C CA . GLN A 1 84 ? 0.023 12.419 -16.622 1.00 93.38 84 GLN A CA 1
ATOM 622 C C . GLN A 1 84 ? 1.522 12.285 -16.362 1.00 93.38 84 GLN A C 1
ATOM 624 O O . GLN A 1 84 ? 2.215 13.296 -16.245 1.00 93.38 84 GLN A O 1
ATOM 629 N N . ILE A 1 85 ? 1.998 11.047 -16.229 1.00 93.06 85 ILE A N 1
ATOM 630 C CA . ILE A 1 85 ? 3.408 10.744 -15.970 1.00 93.06 85 ILE A CA 1
ATOM 631 C C . ILE A 1 85 ? 3.988 9.795 -17.019 1.00 93.06 85 ILE A C 1
ATOM 633 O O . ILE A 1 85 ? 3.283 8.924 -17.542 1.00 93.06 85 ILE A O 1
ATOM 637 N N . ASP A 1 86 ? 5.277 9.952 -17.305 1.00 93.75 86 ASP A N 1
ATOM 638 C CA . ASP A 1 86 ? 6.096 8.991 -18.043 1.00 93.75 86 ASP A CA 1
ATOM 639 C C . ASP A 1 86 ? 7.064 8.224 -17.118 1.00 93.75 86 ASP A C 1
ATOM 641 O O . ASP A 1 86 ? 7.105 8.426 -15.901 1.00 93.75 86 ASP A O 1
ATOM 645 N N . ALA A 1 87 ? 7.840 7.304 -17.697 1.00 90.56 87 ALA A N 1
ATOM 646 C CA . ALA A 1 87 ? 8.782 6.474 -16.949 1.00 90.56 87 ALA A CA 1
ATOM 647 C C . ALA A 1 87 ? 9.916 7.285 -16.294 1.00 90.56 87 ALA A C 1
ATOM 649 O O . ALA A 1 87 ? 10.360 6.938 -15.202 1.00 90.56 87 ALA A O 1
ATOM 650 N N . ALA A 1 88 ? 10.383 8.364 -16.929 1.00 88.75 88 ALA A N 1
ATOM 651 C CA . ALA A 1 88 ? 11.451 9.195 -16.380 1.00 88.75 88 ALA A CA 1
ATOM 652 C C . ALA A 1 88 ? 10.950 10.008 -15.179 1.00 88.75 88 ALA A C 1
ATOM 654 O O . ALA A 1 88 ? 11.636 10.108 -14.161 1.00 88.75 88 ALA A O 1
ATOM 655 N N . GLN A 1 89 ? 9.728 10.536 -15.267 1.00 91.25 89 GLN A N 1
ATOM 656 C CA . GLN A 1 89 ? 9.057 11.217 -14.164 1.00 91.25 89 GLN A CA 1
ATOM 657 C C . GLN A 1 89 ? 8.780 10.264 -13.000 1.00 91.25 89 GLN A C 1
ATOM 659 O O . GLN A 1 89 ? 9.027 10.634 -11.857 1.00 91.25 89 GLN A O 1
ATOM 664 N N . LEU A 1 90 ? 8.334 9.033 -13.272 1.00 90.88 90 LEU A N 1
ATOM 665 C CA . LEU A 1 90 ? 8.141 8.025 -12.228 1.00 90.88 90 LEU A CA 1
ATOM 666 C C . LEU A 1 90 ? 9.457 7.662 -11.530 1.00 90.88 90 LEU A C 1
ATOM 668 O O . LEU A 1 90 ? 9.498 7.613 -10.304 1.00 90.88 90 LEU A O 1
ATOM 672 N N . ALA A 1 91 ? 10.534 7.451 -12.292 1.00 85.62 91 ALA A N 1
ATOM 673 C CA . ALA A 1 91 ? 11.853 7.178 -11.726 1.00 85.62 91 ALA A CA 1
ATOM 674 C C . ALA A 1 91 ? 12.329 8.336 -10.835 1.00 85.62 91 ALA A C 1
ATOM 676 O O . ALA A 1 91 ? 12.827 8.107 -9.735 1.00 85.62 91 ALA A O 1
ATOM 677 N N . LYS A 1 92 ? 12.115 9.582 -11.271 1.00 85.00 92 LYS A N 1
ATOM 678 C CA . LYS A 1 92 ? 12.431 10.773 -10.479 1.00 85.00 92 LYS A CA 1
ATOM 679 C C . LYS A 1 92 ? 11.594 10.860 -9.197 1.00 85.00 92 LYS A C 1
ATOM 681 O O . LYS A 1 92 ? 12.148 11.110 -8.136 1.00 85.00 92 LYS A O 1
ATOM 686 N N . GLU A 1 93 ? 10.288 10.619 -9.267 1.00 87.19 93 GLU A N 1
ATOM 687 C CA . GLU A 1 93 ? 9.409 10.620 -8.086 1.00 87.19 93 GLU A CA 1
ATOM 688 C C . GLU A 1 93 ? 9.803 9.523 -7.092 1.00 87.19 93 GLU A C 1
ATOM 690 O O . GLU A 1 93 ? 9.848 9.767 -5.889 1.00 87.19 93 GLU A O 1
ATOM 695 N N . ALA A 1 94 ? 10.149 8.328 -7.579 1.00 82.62 94 ALA A N 1
ATOM 696 C CA . ALA A 1 94 ? 10.699 7.268 -6.740 1.00 82.62 94 ALA A CA 1
ATOM 697 C C . ALA A 1 94 ? 12.018 7.698 -6.086 1.00 82.62 94 ALA A C 1
ATOM 699 O O . ALA A 1 94 ? 12.225 7.435 -4.900 1.00 82.62 94 ALA A O 1
ATOM 700 N N . GLN A 1 95 ? 12.862 8.425 -6.826 1.00 76.75 95 GLN A N 1
ATOM 701 C CA . GLN A 1 95 ? 14.118 8.947 -6.306 1.00 76.75 95 GLN A CA 1
ATOM 702 C C . GLN A 1 95 ? 13.938 10.022 -5.232 1.00 76.75 95 GLN A C 1
ATOM 704 O O . GLN A 1 95 ? 14.646 10.023 -4.235 1.00 76.75 95 GLN A O 1
ATOM 709 N N . GLU A 1 96 ? 12.994 10.941 -5.409 1.00 78.25 96 GLU A N 1
ATOM 710 C CA . GLU A 1 96 ? 12.729 12.017 -4.448 1.00 78.25 96 GLU A CA 1
ATOM 711 C C . GLU A 1 96 ? 12.034 11.488 -3.188 1.00 78.25 96 GLU A C 1
ATOM 713 O O . GLU A 1 96 ? 12.302 11.942 -2.075 1.00 78.25 96 GLU A O 1
ATOM 718 N N . ARG A 1 97 ? 11.188 10.466 -3.344 1.00 75.38 97 ARG A N 1
ATOM 719 C CA . ARG A 1 97 ? 10.493 9.790 -2.241 1.00 75.38 97 ARG A CA 1
ATOM 720 C C . ARG A 1 97 ? 11.367 8.745 -1.534 1.00 75.38 97 ARG A C 1
ATOM 722 O O . ARG A 1 97 ? 10.900 8.114 -0.584 1.00 75.38 97 ARG A O 1
ATOM 729 N N . HIS A 1 98 ? 12.642 8.600 -1.919 1.00 51.91 98 HIS A N 1
ATOM 730 C CA . HIS A 1 98 ? 13.601 7.671 -1.303 1.00 51.91 98 HIS A CA 1
ATOM 731 C C . HIS A 1 98 ? 13.798 7.838 0.199 1.00 51.91 98 HIS A C 1
ATOM 733 O O . HIS A 1 98 ? 14.232 6.888 0.845 1.00 51.91 98 HIS A O 1
ATOM 739 N N . GLY A 1 99 ? 13.433 8.985 0.778 1.00 47.12 99 GLY A N 1
ATOM 740 C CA . GLY A 1 99 ? 13.415 9.158 2.232 1.00 47.12 99 GLY A CA 1
ATOM 741 C C . GLY A 1 99 ? 12.537 8.140 2.983 1.00 47.12 99 GLY A C 1
ATOM 742 O O . GLY A 1 99 ? 12.652 8.043 4.198 1.00 47.12 99 GLY A O 1
ATOM 743 N N . PHE A 1 100 ? 11.684 7.373 2.287 1.00 41.31 100 PHE A N 1
ATOM 744 C CA . PHE A 1 100 ? 10.813 6.344 2.868 1.00 41.31 100 PHE A CA 1
ATOM 745 C C . PHE A 1 100 ? 11.294 4.891 2.698 1.00 41.31 100 PHE A C 1
ATOM 747 O O . PHE A 1 100 ? 10.851 4.022 3.448 1.00 41.31 100 PHE A O 1
ATOM 754 N N . PHE A 1 101 ? 12.185 4.605 1.745 1.00 45.47 101 PHE A N 1
ATOM 755 C CA . PHE A 1 101 ? 12.636 3.246 1.430 1.00 45.47 101 PHE A CA 1
ATOM 756 C C . PHE A 1 101 ? 14.160 3.200 1.548 1.00 45.47 101 PHE A C 1
ATOM 758 O O . PHE A 1 101 ? 14.877 3.567 0.619 1.00 45.47 101 PHE A O 1
ATOM 765 N N . GLU A 1 102 ? 14.643 2.792 2.722 1.00 43.72 102 GLU A N 1
ATOM 766 C CA . GLU A 1 102 ? 16.058 2.700 3.121 1.00 43.72 102 GLU A CA 1
ATOM 767 C C . GLU A 1 102 ? 16.843 1.613 2.358 1.00 43.72 102 GLU A C 1
ATOM 769 O O . GLU A 1 102 ? 17.570 0.820 2.953 1.00 43.72 102 GLU A O 1
ATOM 774 N N . GLU A 1 103 ? 16.721 1.544 1.034 1.00 48.84 103 GLU A N 1
ATOM 775 C CA . GLU A 1 103 ? 17.555 0.675 0.212 1.00 48.84 103 GLU A CA 1
ATOM 776 C C . GLU A 1 103 ? 18.184 1.472 -0.944 1.00 48.84 103 GLU A C 1
ATOM 778 O O . GLU A 1 103 ? 17.481 1.862 -1.881 1.00 48.84 103 GLU A O 1
ATOM 783 N N . PRO A 1 104 ? 19.521 1.671 -0.940 1.00 44.28 104 PRO A N 1
ATOM 784 C CA . PRO A 1 104 ? 20.261 2.387 -1.989 1.00 44.28 104 PRO A CA 1
ATOM 785 C C . PRO A 1 104 ? 20.143 1.775 -3.400 1.00 44.28 104 PRO A C 1
ATOM 787 O O . PRO A 1 104 ? 20.723 2.290 -4.349 1.00 44.28 104 PRO A O 1
ATOM 790 N N . ARG A 1 105 ? 19.425 0.656 -3.547 1.00 48.22 105 ARG A N 1
ATOM 791 C CA . ARG A 1 105 ? 19.425 -0.217 -4.728 1.00 48.22 105 ARG A CA 1
ATOM 792 C C . ARG A 1 105 ? 18.337 0.106 -5.758 1.00 48.22 105 ARG A C 1
ATOM 794 O O . ARG A 1 105 ? 18.437 -0.365 -6.884 1.00 48.22 105 ARG A O 1
ATOM 801 N N . ILE A 1 106 ? 17.336 0.929 -5.424 1.00 50.53 106 ILE A N 1
ATOM 802 C CA . ILE A 1 106 ? 16.341 1.407 -6.414 1.00 50.53 106 ILE A CA 1
ATOM 803 C C . ILE A 1 106 ? 17.016 2.350 -7.432 1.00 50.53 106 ILE A C 1
ATOM 805 O O . ILE A 1 106 ? 16.591 2.417 -8.579 1.00 50.53 106 ILE A O 1
ATOM 809 N N . ILE A 1 107 ? 18.109 3.026 -7.046 1.00 48.44 107 ILE A N 1
ATOM 810 C CA . ILE A 1 107 ? 18.817 4.016 -7.879 1.00 48.44 107 ILE A CA 1
ATOM 811 C C . ILE A 1 107 ? 19.456 3.375 -9.127 1.00 48.44 107 ILE A C 1
ATOM 813 O O . ILE A 1 107 ? 19.551 4.027 -10.165 1.00 48.44 107 ILE A O 1
ATOM 817 N N . GLU A 1 108 ? 19.844 2.098 -9.062 1.00 49.97 108 GLU A N 1
ATOM 818 C CA . GLU A 1 108 ? 20.447 1.373 -10.194 1.00 49.97 108 GLU A CA 1
ATOM 819 C C . GLU A 1 108 ? 19.412 0.618 -11.049 1.00 49.97 108 GLU A C 1
ATOM 821 O O . GLU A 1 108 ? 19.690 0.287 -12.205 1.00 49.97 108 GLU A O 1
ATOM 826 N N . ALA A 1 109 ? 18.196 0.400 -10.528 1.00 52.00 109 ALA A N 1
ATOM 827 C CA . ALA A 1 109 ? 17.074 -0.201 -11.249 1.00 52.00 109 ALA A CA 1
ATOM 828 C C . ALA A 1 109 ? 16.450 0.832 -12.210 1.00 52.00 109 ALA A C 1
ATOM 830 O O . ALA A 1 109 ? 15.451 1.487 -11.931 1.00 52.00 109 ALA A O 1
ATOM 831 N N . ALA A 1 110 ? 17.146 0.980 -13.334 1.00 61.16 110 ALA A N 1
ATOM 832 C CA . ALA A 1 110 ? 16.963 1.805 -14.522 1.00 61.16 110 ALA A CA 1
ATOM 833 C C . ALA A 1 110 ? 15.531 2.256 -14.920 1.00 61.16 110 ALA A C 1
ATOM 835 O O . ALA A 1 110 ? 14.532 1.624 -14.576 1.00 61.16 110 ALA A O 1
ATOM 836 N N . PRO A 1 111 ? 15.427 3.254 -15.829 1.00 66.00 111 PRO A N 1
ATOM 837 C CA . PRO A 1 111 ? 14.194 3.636 -16.536 1.00 66.00 111 PRO A CA 1
ATOM 838 C C . PRO A 1 111 ? 13.325 2.478 -17.063 1.00 66.00 111 PRO A C 1
ATOM 840 O O . PRO A 1 111 ? 12.119 2.649 -17.224 1.00 66.00 111 PRO A O 1
ATOM 843 N N . HIS A 1 112 ? 13.904 1.299 -17.316 1.00 74.50 112 HIS A N 1
ATOM 844 C CA . HIS A 1 112 ? 13.171 0.088 -17.695 1.00 74.50 112 HIS A CA 1
ATOM 845 C C . HIS A 1 112 ? 12.238 -0.432 -16.593 1.00 74.50 112 HIS A C 1
ATOM 847 O O . HIS A 1 112 ? 11.110 -0.811 -16.899 1.00 74.50 112 HIS A O 1
ATOM 853 N N . ALA A 1 113 ? 12.659 -0.400 -15.326 1.00 81.69 113 ALA A N 1
ATOM 854 C CA . ALA A 1 113 ? 11.826 -0.803 -14.196 1.00 81.69 113 ALA A CA 1
ATOM 855 C C . ALA A 1 113 ? 10.652 0.171 -14.003 1.00 81.69 113 ALA A C 1
ATOM 857 O O . ALA A 1 113 ? 9.517 -0.258 -13.805 1.00 81.69 113 ALA A O 1
ATOM 858 N N . ALA A 1 114 ? 10.897 1.475 -14.173 1.00 88.19 114 ALA A N 1
ATOM 859 C CA . ALA A 1 114 ? 9.845 2.489 -14.161 1.00 88.19 114 ALA A CA 1
ATOM 860 C C . ALA A 1 114 ? 8.876 2.338 -15.348 1.00 88.19 114 ALA A C 1
ATOM 862 O O . ALA A 1 114 ? 7.663 2.431 -15.175 1.00 88.19 114 ALA A O 1
ATOM 863 N N . ALA A 1 115 ? 9.390 2.060 -16.551 1.00 90.44 115 ALA A N 1
ATOM 864 C CA . ALA A 1 115 ? 8.560 1.815 -17.727 1.00 90.44 115 ALA A CA 1
ATOM 865 C C . ALA A 1 115 ? 7.682 0.568 -17.554 1.00 90.44 115 ALA A C 1
ATOM 867 O O . ALA A 1 115 ? 6.491 0.618 -17.859 1.00 90.44 115 ALA A O 1
ATOM 868 N N . PHE A 1 116 ? 8.247 -0.521 -17.025 1.00 91.69 116 PHE A N 1
ATOM 869 C CA . PHE A 1 116 ? 7.507 -1.739 -16.714 1.00 91.69 116 PHE A CA 1
ATOM 870 C C . PHE A 1 116 ? 6.439 -1.495 -15.642 1.00 91.69 116 PHE A C 1
ATOM 872 O O . PHE A 1 116 ? 5.280 -1.830 -15.866 1.00 91.69 116 PHE A O 1
ATOM 879 N N . ALA A 1 117 ? 6.789 -0.855 -14.522 1.00 93.00 117 ALA A N 1
ATOM 880 C CA . ALA A 1 117 ? 5.835 -0.533 -13.462 1.00 93.00 117 ALA A CA 1
ATOM 881 C C . ALA A 1 117 ? 4.677 0.329 -13.990 1.00 93.00 117 ALA A C 1
ATOM 883 O O . ALA A 1 117 ? 3.513 0.007 -13.768 1.00 93.00 117 ALA A O 1
ATOM 884 N N . LEU A 1 118 ? 4.979 1.386 -14.752 1.00 95.25 118 LEU A N 1
ATOM 885 C CA . LEU A 1 118 ? 3.962 2.270 -15.319 1.00 95.25 118 LEU A CA 1
ATOM 886 C C . LEU A 1 118 ? 3.067 1.553 -16.339 1.00 95.25 118 LEU A C 1
ATOM 888 O O . LEU A 1 118 ? 1.854 1.763 -16.344 1.00 95.25 118 LEU A O 1
ATOM 892 N N . TYR A 1 119 ? 3.650 0.712 -17.199 1.00 96.25 119 TYR A N 1
ATOM 893 C CA . TYR A 1 119 ? 2.890 -0.118 -18.131 1.00 96.25 119 TYR A CA 1
ATOM 894 C C . TYR A 1 119 ? 1.934 -1.051 -17.382 1.00 96.25 119 TYR A C 1
ATOM 896 O O . TYR A 1 119 ? 0.740 -1.062 -17.676 1.00 96.25 119 TYR A O 1
ATOM 904 N N . THR A 1 120 ? 2.438 -1.781 -16.386 1.00 96.81 120 THR A N 1
ATOM 905 C CA . THR A 1 120 ? 1.650 -2.753 -15.624 1.00 96.81 120 THR A CA 1
ATOM 906 C C . THR A 1 120 ? 0.539 -2.077 -14.831 1.00 96.81 120 THR A C 1
ATOM 908 O O . THR A 1 120 ? -0.599 -2.529 -14.888 1.00 96.81 120 THR A O 1
ATOM 911 N N . VAL A 1 121 ? 0.816 -0.946 -14.175 1.00 97.81 121 VAL A N 1
ATOM 912 C CA . VAL A 1 121 ? -0.205 -0.169 -13.450 1.00 97.81 121 VAL A CA 1
ATOM 913 C C . VAL A 1 121 ? -1.327 0.286 -14.381 1.00 97.81 121 VAL A C 1
ATOM 915 O O . VAL A 1 121 ? -2.495 0.187 -14.018 1.00 97.81 121 VAL A O 1
ATOM 918 N N . ARG A 1 122 ? -1.004 0.740 -15.598 1.00 97.62 122 ARG A N 1
ATOM 919 C CA . ARG A 1 122 ? -2.027 1.108 -16.590 1.00 97.62 122 ARG A CA 1
ATOM 920 C C . ARG A 1 122 ? -2.822 -0.102 -17.068 1.00 97.62 122 ARG A C 1
ATOM 922 O O . ARG A 1 122 ? -4.035 -0.008 -17.207 1.00 97.62 122 ARG A O 1
ATOM 929 N N . ALA A 1 123 ? -2.151 -1.224 -17.318 1.00 98.06 123 ALA A N 1
ATOM 930 C CA . ALA A 1 123 ? -2.798 -2.455 -17.764 1.00 98.06 123 ALA A CA 1
ATOM 931 C C . ALA A 1 123 ? -3.708 -3.074 -16.688 1.00 98.06 123 ALA A C 1
ATOM 933 O O . ALA A 1 123 ? -4.693 -3.718 -17.030 1.00 98.06 123 ALA A O 1
ATOM 934 N N . GLN A 1 124 ? -3.390 -2.871 -15.407 1.00 98.00 124 GLN A N 1
ATOM 935 C CA . GLN A 1 124 ? -4.106 -3.434 -14.257 1.00 98.00 124 GLN A CA 1
ATOM 936 C C . GLN A 1 124 ? -4.911 -2.387 -13.476 1.00 98.00 124 GLN A C 1
ATOM 938 O O . GLN A 1 124 ? -5.234 -2.592 -12.305 1.00 98.00 124 GLN A O 1
ATOM 943 N N . TRP A 1 125 ? -5.238 -1.257 -14.106 1.00 98.12 125 TRP A N 1
ATOM 944 C CA . TRP A 1 125 ? -5.877 -0.132 -13.425 1.00 98.12 125 TRP A CA 1
ATOM 945 C C . TRP A 1 125 ? -7.196 -0.520 -12.745 1.00 98.12 125 TRP A C 1
ATOM 947 O O . TRP A 1 125 ? -7.409 -0.177 -11.587 1.00 98.12 125 TRP A O 1
ATOM 957 N N . GLU A 1 126 ? -8.034 -1.318 -13.412 1.00 97.88 126 GLU A N 1
ATOM 958 C CA . GLU A 1 126 ? -9.312 -1.782 -12.853 1.00 97.88 126 GLU A CA 1
ATOM 959 C C . GLU A 1 126 ? -9.126 -2.613 -11.570 1.00 97.88 126 GLU A C 1
ATOM 961 O O . GLU A 1 126 ? -9.893 -2.471 -10.616 1.00 97.88 126 GLU A O 1
ATOM 966 N N . ALA A 1 127 ? -8.085 -3.450 -11.504 1.00 96.94 127 ALA A N 1
ATOM 967 C CA . ALA A 1 127 ? -7.772 -4.234 -10.309 1.00 96.94 127 ALA A CA 1
ATOM 968 C C . ALA A 1 127 ? -7.284 -3.337 -9.160 1.00 96.94 127 ALA A C 1
ATOM 970 O O . ALA A 1 127 ? -7.705 -3.503 -8.012 1.00 96.94 127 ALA A O 1
ATOM 971 N N . ILE A 1 128 ? -6.445 -2.345 -9.476 1.00 98.12 128 ILE A N 1
ATOM 972 C CA . ILE A 1 128 ? -5.959 -1.347 -8.514 1.00 98.12 128 ILE A CA 1
ATOM 973 C C . ILE A 1 128 ? -7.133 -0.541 -7.947 1.00 98.12 128 ILE A C 1
ATOM 975 O O . ILE A 1 128 ? -7.251 -0.412 -6.728 1.00 98.12 128 ILE A O 1
ATOM 979 N N . GLU A 1 129 ? -8.029 -0.046 -8.805 1.00 98.06 129 GLU A N 1
ATOM 980 C CA . GLU A 1 129 ? -9.241 0.665 -8.388 1.00 98.06 129 GLU A CA 1
ATOM 981 C C . GLU A 1 129 ? -10.125 -0.209 -7.500 1.00 98.06 129 GLU A C 1
ATOM 983 O O . GLU A 1 129 ? -10.593 0.253 -6.459 1.00 98.06 129 GLU A O 1
ATOM 988 N N . ALA A 1 130 ? -10.319 -1.481 -7.858 1.00 97.50 130 ALA A N 1
ATOM 989 C CA . ALA A 1 130 ? -11.110 -2.408 -7.058 1.00 97.50 130 ALA A CA 1
ATOM 990 C C . ALA A 1 130 ? -10.512 -2.602 -5.653 1.00 97.50 130 ALA A C 1
ATOM 992 O O . ALA A 1 130 ? -11.235 -2.524 -4.658 1.00 97.50 130 ALA A O 1
ATOM 993 N N . TYR A 1 131 ? -9.198 -2.808 -5.540 1.00 97.12 131 TYR A N 1
ATOM 994 C CA . TYR A 1 131 ? -8.520 -2.948 -4.248 1.00 97.12 131 TYR A CA 1
ATOM 995 C C . TYR A 1 131 ? -8.551 -1.659 -3.422 1.00 97.12 131 TYR A C 1
ATOM 997 O O . TYR A 1 131 ? -8.884 -1.708 -2.236 1.00 97.12 131 TYR A O 1
ATOM 1005 N N . ALA A 1 132 ? -8.284 -0.504 -4.033 1.00 97.38 132 ALA A N 1
ATOM 1006 C CA . ALA A 1 132 ? -8.373 0.781 -3.347 1.00 97.38 132 ALA A CA 1
ATOM 1007 C C . ALA A 1 132 ? -9.806 1.064 -2.868 1.00 97.38 132 ALA A C 1
ATOM 1009 O O . ALA A 1 132 ? -10.013 1.484 -1.729 1.00 97.38 132 ALA A O 1
ATOM 1010 N N . LYS A 1 133 ? -10.814 0.760 -3.695 1.00 96.56 133 LYS A N 1
ATOM 1011 C CA . LYS A 1 133 ? -12.225 0.912 -3.330 1.00 96.56 133 LYS A CA 1
ATOM 1012 C C . LYS A 1 133 ? -12.598 0.048 -2.127 1.00 96.56 133 LYS A C 1
ATOM 1014 O O . LYS A 1 133 ? -13.277 0.541 -1.235 1.00 96.56 133 LYS A O 1
ATOM 1019 N N . ARG A 1 134 ? -12.118 -1.198 -2.046 1.00 96.06 134 ARG A N 1
ATOM 1020 C CA . ARG A 1 134 ? -12.375 -2.073 -0.884 1.00 96.06 134 ARG A CA 1
ATOM 1021 C C . ARG A 1 134 ? -11.845 -1.489 0.426 1.00 96.06 134 ARG A C 1
ATOM 1023 O O . ARG A 1 134 ? -12.473 -1.695 1.460 1.00 96.06 134 ARG A O 1
ATOM 1030 N N . VAL A 1 135 ? -10.721 -0.771 0.399 1.00 95.62 135 VAL A N 1
ATOM 1031 C CA . VAL A 1 135 ? -10.211 -0.039 1.573 1.00 95.62 135 VAL A CA 1
ATOM 1032 C C . VAL A 1 135 ? -11.141 1.118 1.928 1.00 95.62 135 VAL A C 1
ATOM 1034 O O . VAL A 1 135 ? -11.534 1.264 3.081 1.00 95.62 135 VAL A O 1
ATOM 1037 N N . ILE A 1 136 ? -11.520 1.927 0.939 1.00 95.06 136 ILE A N 1
ATOM 1038 C CA . ILE A 1 136 ? -12.374 3.105 1.142 1.00 95.06 136 ILE A CA 1
ATOM 1039 C C . ILE A 1 136 ? -13.752 2.701 1.681 1.00 95.06 136 ILE A C 1
ATOM 1041 O O . ILE A 1 136 ? -14.260 3.338 2.600 1.00 95.06 136 ILE A O 1
ATOM 1045 N N . ASP A 1 137 ? -14.330 1.622 1.153 1.00 94.56 137 ASP A N 1
ATOM 1046 C CA . ASP A 1 137 ? -15.617 1.090 1.600 1.00 94.56 137 ASP A CA 1
ATOM 1047 C C . ASP A 1 137 ? -15.545 0.591 3.055 1.00 94.56 137 ASP A C 1
ATOM 1049 O O . ASP A 1 137 ? -16.458 0.863 3.830 1.00 94.56 137 ASP A O 1
ATOM 1053 N N . GLN A 1 138 ? -14.442 -0.056 3.461 1.00 94.81 138 GLN A N 1
ATOM 1054 C CA . GLN A 1 138 ? -14.217 -0.434 4.866 1.00 94.81 138 GLN A CA 1
ATOM 1055 C C . GLN A 1 138 ? -14.126 0.785 5.794 1.00 94.81 138 GLN A C 1
ATOM 1057 O O . GLN A 1 138 ? -14.560 0.725 6.934 1.00 94.81 138 GLN A O 1
ATOM 1062 N N . TRP A 1 139 ? -13.586 1.914 5.332 1.00 92.00 139 TRP A N 1
ATOM 1063 C CA . TRP A 1 139 ? -13.560 3.145 6.132 1.00 92.00 139 TRP A CA 1
ATOM 1064 C C . TRP A 1 139 ? -14.903 3.877 6.169 1.00 92.00 139 TRP A C 1
ATOM 1066 O O . TRP A 1 139 ? -15.157 4.631 7.110 1.00 92.00 139 TRP A O 1
ATOM 1076 N N . ALA A 1 140 ? -15.762 3.664 5.170 1.00 89.50 140 ALA A N 1
ATOM 1077 C CA . ALA A 1 140 ? -17.125 4.184 5.169 1.00 89.50 140 ALA A CA 1
ATOM 1078 C C . ALA A 1 140 ? -18.032 3.442 6.168 1.00 89.50 140 ALA A C 1
ATOM 1080 O O . ALA A 1 140 ? -18.978 4.040 6.679 1.00 89.50 140 ALA A O 1
ATOM 1081 N N . ASP A 1 141 ? -17.721 2.179 6.477 1.00 90.38 141 ASP A N 1
ATOM 1082 C CA . ASP A 1 141 ? -18.359 1.390 7.532 1.00 90.38 141 ASP A CA 1
ATOM 1083 C C . ASP A 1 141 ? -17.319 0.898 8.555 1.00 90.38 141 ASP A C 1
ATOM 1085 O O . ASP A 1 141 ? -16.753 -0.181 8.388 1.00 90.38 141 ASP A O 1
ATOM 1089 N N . PRO A 1 142 ? -17.077 1.641 9.651 1.00 77.62 142 PRO A N 1
ATOM 1090 C CA . PRO A 1 142 ? -16.067 1.279 10.644 1.00 77.62 142 PRO A CA 1
ATOM 1091 C C . PRO A 1 142 ? -16.237 -0.112 11.274 1.00 77.62 142 PRO A C 1
ATOM 1093 O O . PRO A 1 142 ? -15.265 -0.639 11.812 1.00 77.62 142 PRO A O 1
ATOM 1096 N N . LEU A 1 143 ? -17.434 -0.717 11.222 1.00 88.06 143 LEU A N 1
ATOM 1097 C CA . LEU A 1 143 ? -17.649 -2.092 11.691 1.00 88.06 143 LEU A CA 1
ATOM 1098 C C . LEU A 1 143 ? -16.977 -3.135 10.788 1.00 88.06 143 LEU A C 1
ATOM 1100 O O . LEU A 1 143 ? -16.751 -4.261 11.224 1.00 88.06 143 LEU A O 1
ATOM 1104 N N . ALA A 1 144 ? -16.641 -2.764 9.552 1.00 87.06 144 ALA A N 1
ATOM 1105 C CA . ALA A 1 144 ? -15.895 -3.591 8.616 1.00 87.06 144 ALA A CA 1
ATOM 1106 C C . ALA A 1 144 ? -14.372 -3.545 8.847 1.00 87.06 144 ALA A C 1
ATOM 1108 O O . ALA A 1 144 ? -13.647 -4.296 8.195 1.00 87.06 144 ALA A O 1
ATOM 1109 N N . LEU A 1 145 ? -13.873 -2.675 9.739 1.00 93.06 145 LEU A N 1
ATOM 1110 C CA . LEU A 1 145 ? -12.446 -2.583 10.045 1.00 93.06 145 LEU A CA 1
ATOM 1111 C C . LEU A 1 145 ? -12.007 -3.720 10.965 1.00 93.06 145 LEU A C 1
ATOM 1113 O O . LEU A 1 145 ? -12.475 -3.873 12.095 1.00 93.06 145 LEU A O 1
ATOM 1117 N N . GLU A 1 146 ? -11.022 -4.462 10.488 1.00 92.25 146 GLU A N 1
ATOM 1118 C CA . GLU A 1 146 ? -10.367 -5.525 11.233 1.00 92.25 146 GLU A CA 1
ATOM 1119 C C . GLU A 1 146 ? -9.434 -4.929 12.300 1.00 92.25 146 GLU A C 1
ATOM 1121 O O . GLU A 1 146 ? -8.859 -3.848 12.130 1.00 92.25 146 GLU A O 1
ATOM 1126 N N . GLN A 1 147 ? -9.283 -5.631 13.423 1.00 93.38 147 GLN A N 1
ATOM 1127 C CA . GLN A 1 147 ? -8.408 -5.211 14.519 1.00 93.38 147 GLN A CA 1
ATOM 1128 C C . GLN A 1 147 ? -7.075 -5.955 14.450 1.00 93.38 147 GLN A C 1
ATOM 1130 O O . GLN A 1 147 ? -7.037 -7.186 14.397 1.00 93.38 147 GLN A O 1
ATOM 1135 N N . PHE A 1 148 ? -5.971 -5.208 14.502 1.00 92.25 148 PHE A N 1
ATOM 1136 C CA . PHE A 1 148 ? -4.624 -5.771 14.425 1.00 92.25 148 PHE A CA 1
ATOM 1137 C C . PHE A 1 148 ? -3.732 -5.338 15.576 1.00 92.25 148 PHE A C 1
ATOM 1139 O O . PHE A 1 148 ? -3.853 -4.242 16.123 1.00 92.25 148 PHE A O 1
ATOM 1146 N N . ARG A 1 149 ? -2.767 -6.206 15.872 1.00 91.75 149 ARG A N 1
ATOM 1147 C CA . ARG A 1 149 ? -1.644 -5.952 16.766 1.00 91.75 149 ARG A CA 1
ATOM 1148 C C . ARG A 1 149 ? -0.391 -5.656 15.954 1.00 91.75 149 ARG A C 1
ATOM 1150 O O . ARG A 1 149 ? 0.407 -6.549 15.670 1.00 91.75 149 ARG A O 1
ATOM 1157 N N . ILE A 1 150 ? -0.238 -4.395 15.551 1.00 89.19 150 ILE A N 1
ATOM 1158 C CA . ILE A 1 150 ? 0.902 -3.943 14.733 1.00 89.19 150 ILE A CA 1
ATOM 1159 C C . ILE A 1 150 ? 2.228 -4.099 15.493 1.00 89.19 150 ILE A C 1
ATOM 1161 O O . IL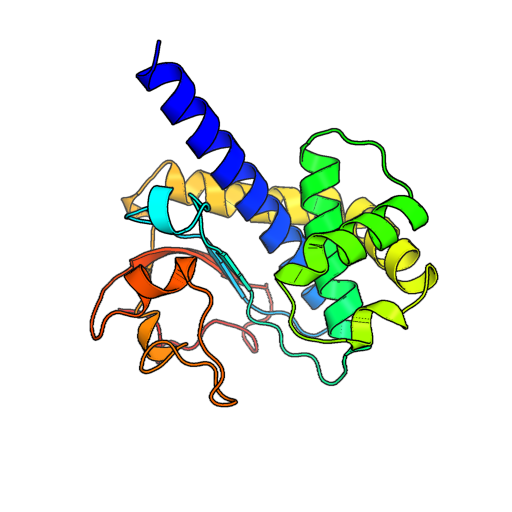E A 1 150 ? 3.264 -4.359 14.886 1.00 89.19 150 ILE A O 1
ATOM 1165 N N . ASP A 1 151 ? 2.191 -4.072 16.825 1.00 88.88 151 ASP A N 1
ATOM 1166 C CA . ASP A 1 151 ? 3.329 -4.381 17.693 1.00 88.88 151 ASP A CA 1
ATOM 1167 C C . ASP A 1 151 ? 3.869 -5.817 17.536 1.00 88.88 151 ASP A C 1
ATOM 1169 O O . ASP A 1 151 ? 5.024 -6.077 17.857 1.00 88.88 151 ASP A O 1
ATOM 1173 N N . ARG A 1 152 ? 3.085 -6.761 16.995 1.00 89.00 152 ARG A N 1
ATOM 1174 C CA . ARG A 1 152 ? 3.579 -8.105 16.631 1.00 89.00 152 ARG A CA 1
ATOM 1175 C C . ARG A 1 152 ? 4.321 -8.131 15.293 1.00 89.00 152 ARG A C 1
ATOM 1177 O O . ARG A 1 152 ? 5.109 -9.042 15.058 1.00 89.00 152 ARG A O 1
ATOM 1184 N N . ILE A 1 153 ? 4.065 -7.149 14.431 1.00 86.00 153 ILE A N 1
ATOM 1185 C CA . ILE A 1 153 ? 4.745 -6.972 13.142 1.00 86.00 153 ILE A CA 1
ATOM 1186 C C . ILE A 1 153 ? 6.055 -6.198 13.353 1.00 86.00 153 ILE A C 1
ATOM 1188 O O . ILE A 1 153 ? 7.085 -6.553 12.783 1.00 86.00 153 ILE A O 1
ATOM 1192 N N . TYR A 1 154 ? 6.018 -5.172 14.209 1.00 85.38 154 TYR A N 1
ATOM 1193 C CA . TYR A 1 154 ? 7.167 -4.357 14.604 1.00 85.38 154 TYR A CA 1
ATOM 1194 C C . TYR A 1 154 ? 7.374 -4.409 16.128 1.00 85.38 154 TYR A C 1
ATOM 1196 O O . TYR A 1 154 ? 6.993 -3.462 16.829 1.00 85.38 154 TYR A O 1
ATOM 1204 N N . PRO A 1 155 ? 7.960 -5.497 16.664 1.00 84.12 155 PRO A N 1
ATOM 1205 C CA . PRO A 1 155 ? 8.194 -5.633 18.099 1.00 84.12 155 PRO A CA 1
ATOM 1206 C C . PRO A 1 155 ? 9.101 -4.512 18.604 1.00 84.12 155 PRO A C 1
ATOM 1208 O O . PRO A 1 155 ? 10.101 -4.182 17.970 1.00 84.12 155 PRO A O 1
ATOM 1211 N N . ASP A 1 156 ? 8.718 -3.894 19.723 1.00 83.31 156 ASP A N 1
ATOM 1212 C CA . ASP A 1 156 ? 9.401 -2.739 20.324 1.00 83.31 156 ASP A CA 1
ATOM 1213 C C . ASP A 1 156 ? 9.585 -1.548 19.362 1.00 83.31 156 ASP A C 1
ATOM 1215 O O . ASP A 1 156 ? 10.506 -0.743 19.507 1.00 83.31 156 ASP A O 1
ATOM 1219 N N . GLY A 1 157 ? 8.720 -1.442 18.343 1.00 83.62 157 GLY A N 1
ATOM 1220 C CA . GLY A 1 157 ? 8.853 -0.438 17.291 1.00 83.62 157 GLY A CA 1
ATOM 1221 C C . GLY A 1 157 ? 10.079 -0.663 16.405 1.00 83.62 157 GLY A C 1
ATOM 1222 O O . GLY A 1 157 ? 10.606 0.299 15.853 1.00 83.62 157 GLY A O 1
ATOM 1223 N N . LYS A 1 158 ? 10.552 -1.907 16.270 1.00 84.06 158 LYS A N 1
ATOM 1224 C CA . LYS A 1 158 ? 11.713 -2.282 15.457 1.00 84.06 158 LYS A CA 1
ATOM 1225 C C . LYS A 1 158 ? 11.323 -3.169 14.281 1.00 84.06 158 LYS A C 1
ATOM 1227 O O . LYS A 1 158 ? 10.378 -3.949 14.330 1.00 84.06 158 LYS A O 1
ATOM 1232 N N . ARG A 1 159 ? 12.096 -3.068 13.205 1.00 81.62 159 ARG A N 1
ATOM 1233 C CA . ARG A 1 159 ? 12.080 -3.981 12.058 1.00 81.62 159 ARG A CA 1
ATOM 1234 C C . ARG A 1 159 ? 12.825 -5.270 12.404 1.00 81.62 159 ARG A C 1
ATOM 1236 O O . ARG A 1 159 ? 13.674 -5.286 13.293 1.00 81.62 159 ARG A O 1
ATOM 1243 N N . ALA A 1 160 ? 12.598 -6.325 11.622 1.00 75.62 160 ALA A N 1
ATOM 1244 C CA . ALA A 1 160 ? 13.270 -7.618 11.798 1.00 75.62 160 ALA A CA 1
ATOM 1245 C C . ALA A 1 160 ? 14.813 -7.539 11.760 1.00 75.62 160 ALA A C 1
ATOM 1247 O O . ALA A 1 160 ? 15.490 -8.364 12.364 1.00 75.62 160 ALA A O 1
ATOM 1248 N N . ASN A 1 161 ? 15.380 -6.539 11.077 1.00 77.00 161 ASN A N 1
ATOM 1249 C CA . ASN A 1 161 ? 16.824 -6.298 11.011 1.00 77.00 161 ASN A CA 1
ATOM 1250 C C . ASN A 1 161 ? 17.365 -5.403 12.149 1.00 77.00 161 ASN A C 1
ATOM 1252 O O . ASN A 1 161 ? 18.534 -5.027 12.115 1.00 77.00 161 ASN A O 1
ATOM 1256 N N . GLY A 1 162 ? 16.532 -5.034 13.128 1.00 81.00 162 GLY A N 1
ATOM 1257 C CA . GLY A 1 162 ? 16.897 -4.181 14.265 1.00 81.00 162 GLY A CA 1
ATOM 1258 C C . GLY A 1 162 ? 16.798 -2.671 14.013 1.00 81.00 162 GLY A C 1
ATOM 1259 O O . GLY A 1 162 ? 16.993 -1.893 14.949 1.00 81.00 162 GLY A O 1
ATOM 1260 N N . GLY A 1 163 ? 16.480 -2.242 12.785 1.00 83.62 163 GLY A N 1
ATOM 1261 C CA . GLY A 1 163 ? 16.212 -0.836 12.462 1.00 83.62 163 GLY A CA 1
ATOM 1262 C C . GLY A 1 163 ? 14.914 -0.326 13.093 1.00 83.62 163 GLY A C 1
ATOM 1263 O O . GLY A 1 163 ? 14.038 -1.117 13.437 1.00 83.62 163 GLY A O 1
ATOM 1264 N N . ASP A 1 164 ? 14.768 0.988 13.240 1.00 85.31 164 ASP A N 1
ATOM 1265 C CA . ASP A 1 164 ? 13.538 1.586 13.768 1.00 85.31 164 ASP A CA 1
ATOM 1266 C C . ASP A 1 164 ? 12.362 1.459 12.782 1.00 85.31 164 ASP A C 1
ATOM 1268 O O . ASP A 1 164 ? 12.503 1.544 11.554 1.00 85.31 164 ASP A O 1
ATOM 1272 N N . ALA A 1 165 ? 11.166 1.237 13.323 1.00 84.00 165 ALA A N 1
ATOM 1273 C CA . ALA A 1 165 ? 9.931 1.393 12.575 1.00 84.00 165 ALA A CA 1
ATOM 1274 C C . ALA A 1 165 ? 9.747 2.875 12.201 1.00 84.00 165 ALA A C 1
ATOM 1276 O O . ALA A 1 165 ? 10.188 3.763 12.937 1.00 84.00 165 ALA A O 1
ATOM 1277 N N . PRO A 1 166 ? 9.084 3.174 11.070 1.00 83.50 166 PRO A N 1
ATOM 1278 C CA . PRO A 1 166 ? 8.790 4.553 10.707 1.00 83.50 166 PRO A CA 1
ATOM 1279 C C . PRO A 1 166 ? 8.049 5.289 11.831 1.00 83.50 166 PRO A C 1
ATOM 1281 O O . PRO A 1 166 ? 7.138 4.735 12.445 1.00 83.50 166 PRO A O 1
ATOM 1284 N N . ILE A 1 167 ? 8.395 6.558 12.077 1.00 84.69 167 ILE A N 1
ATOM 1285 C CA . ILE A 1 167 ? 7.858 7.333 13.213 1.00 84.69 167 ILE A CA 1
ATOM 1286 C C . ILE A 1 167 ? 6.320 7.367 13.254 1.00 84.69 167 ILE A C 1
ATOM 1288 O O . ILE A 1 167 ? 5.713 7.285 14.317 1.00 84.69 167 ILE A O 1
ATOM 1292 N N . HIS A 1 168 ? 5.679 7.414 12.085 1.00 84.56 168 HIS A N 1
ATOM 1293 C CA . HIS A 1 168 ? 4.224 7.439 11.941 1.00 84.56 168 HIS A CA 1
ATOM 1294 C C . HIS A 1 168 ? 3.554 6.078 12.219 1.00 84.56 168 HIS A C 1
ATOM 1296 O O . HIS A 1 168 ? 2.330 6.013 12.286 1.00 84.56 168 HIS A O 1
ATOM 1302 N N . PHE A 1 169 ? 4.325 4.998 12.400 1.00 87.25 169 PHE A N 1
ATOM 1303 C CA . PHE A 1 169 ? 3.822 3.689 12.838 1.00 87.25 169 PHE A CA 1
ATOM 1304 C C . PHE A 1 169 ? 3.888 3.534 14.359 1.00 87.25 169 PHE A C 1
ATOM 1306 O O . PHE A 1 169 ? 3.112 2.763 14.915 1.00 87.25 169 PHE A O 1
ATOM 1313 N N . LEU A 1 170 ? 4.762 4.285 15.042 1.00 86.25 170 LEU A N 1
ATOM 1314 C CA . LEU A 1 170 ? 5.006 4.134 16.481 1.00 86.25 170 LEU A CA 1
ATOM 1315 C C . LEU A 1 170 ? 3.738 4.161 17.348 1.00 86.25 170 LEU A C 1
ATOM 1317 O O . LEU A 1 170 ? 3.669 3.344 18.266 1.00 86.25 170 LEU A O 1
ATOM 1321 N N . PRO A 1 171 ? 2.709 4.995 17.072 1.00 85.00 171 PRO A N 1
ATOM 1322 C CA . PRO A 1 171 ? 1.474 4.949 17.851 1.00 85.00 171 PRO A CA 1
ATOM 1323 C C . PRO A 1 171 ? 0.757 3.591 17.794 1.00 85.00 171 PRO A C 1
ATOM 1325 O O . PRO A 1 171 ? 0.154 3.179 18.779 1.00 85.00 171 PRO A O 1
ATOM 1328 N N . ALA A 1 172 ? 0.839 2.886 16.662 1.00 87.25 172 ALA A N 1
ATOM 1329 C CA . AL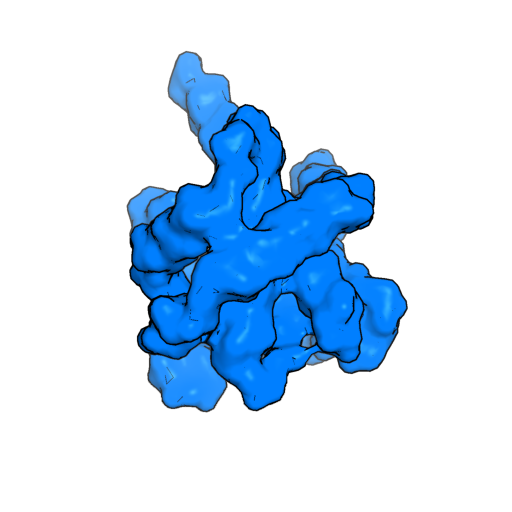A A 1 172 ? 0.248 1.560 16.480 1.00 87.25 172 ALA A CA 1
ATOM 1330 C C . ALA A 1 172 ? 1.143 0.427 17.022 1.00 87.25 172 ALA A C 1
ATOM 1332 O O . ALA A 1 172 ? 0.652 -0.667 17.288 1.00 87.25 172 ALA A O 1
ATOM 1333 N N . CYS A 1 173 ? 2.443 0.682 17.216 1.00 88.56 173 CYS A N 1
ATOM 1334 C CA . CYS A 1 173 ? 3.406 -0.292 17.742 1.00 88.56 173 CYS A CA 1
ATOM 1335 C C . CYS A 1 173 ? 3.456 -0.351 19.279 1.00 88.56 173 CYS A C 1
ATOM 1337 O O . CYS A 1 173 ? 4.280 -1.081 19.830 1.00 88.56 173 CYS A O 1
ATOM 1339 N N . ALA A 1 174 ? 2.625 0.418 19.990 1.00 87.12 174 ALA A N 1
ATOM 1340 C CA . ALA A 1 174 ? 2.571 0.345 21.445 1.00 87.12 174 ALA A CA 1
ATOM 1341 C C . ALA A 1 174 ? 2.162 -1.078 21.900 1.00 87.12 174 ALA A C 1
ATOM 1343 O O . ALA A 1 174 ? 1.216 -1.641 21.342 1.00 87.12 174 ALA A O 1
ATOM 1344 N N . PRO A 1 175 ? 2.835 -1.680 22.904 1.00 87.94 175 PRO A N 1
ATOM 1345 C CA . PRO A 1 175 ? 2.556 -3.054 23.312 1.00 87.94 175 PRO A CA 1
ATOM 1346 C C . PRO A 1 175 ? 1.082 -3.293 23.661 1.00 87.94 175 PRO A C 1
ATOM 1348 O O . PRO A 1 175 ? 0.526 -2.646 24.547 1.00 87.94 175 PRO A O 1
ATOM 1351 N N . GLY A 1 176 ? 0.455 -4.250 22.975 1.00 85.88 176 GLY A N 1
ATOM 1352 C CA . GLY A 1 176 ? -0.951 -4.617 23.181 1.00 85.88 176 GLY A CA 1
ATOM 1353 C C . GLY A 1 176 ? -1.974 -3.654 22.572 1.00 85.88 176 GLY A C 1
ATOM 1354 O O . GLY A 1 176 ? -3.172 -3.894 22.719 1.00 85.88 176 GLY A O 1
ATOM 1355 N N . GLN A 1 177 ? -1.535 -2.601 21.877 1.00 89.44 177 GLN A N 1
ATOM 1356 C CA . GLN A 1 177 ? -2.423 -1.666 21.195 1.00 89.44 177 GLN A CA 1
ATOM 1357 C C . GLN A 1 177 ? -3.174 -2.371 20.062 1.00 89.44 177 GLN A C 1
ATOM 1359 O O . GLN A 1 177 ? -2.574 -2.878 19.113 1.00 89.44 177 GLN A O 1
ATOM 1364 N N . LEU A 1 178 ? -4.505 -2.359 20.144 1.00 91.38 178 LEU A N 1
ATOM 1365 C CA . LEU A 1 178 ? -5.359 -2.764 19.033 1.00 91.38 178 LEU A CA 1
ATOM 1366 C C . LEU A 1 178 ? -5.512 -1.594 18.062 1.00 91.38 178 LEU A C 1
ATOM 1368 O O . LEU A 1 178 ? -5.822 -0.470 18.467 1.00 91.38 178 LEU A O 1
ATOM 1372 N N . THR A 1 179 ? -5.258 -1.864 16.786 1.00 92.31 179 THR A N 1
ATOM 1373 C CA . THR A 1 179 ? -5.319 -0.880 15.704 1.00 92.31 179 THR A CA 1
ATOM 1374 C C . THR A 1 179 ? -6.397 -1.294 14.703 1.00 92.31 179 THR A C 1
ATOM 1376 O O . THR A 1 179 ? -6.216 -2.306 14.021 1.00 92.31 179 THR A O 1
ATOM 1379 N N . PRO A 1 180 ? -7.493 -0.522 14.578 1.00 93.62 180 PRO A N 1
ATOM 1380 C CA . PRO A 1 180 ? -8.441 -0.674 13.482 1.00 93.62 180 PRO A CA 1
ATOM 1381 C C . PRO A 1 180 ? -7.755 -0.367 12.149 1.00 93.62 180 PRO A C 1
ATOM 1383 O O . PRO A 1 180 ? -7.213 0.728 11.965 1.00 93.62 180 PRO A O 1
ATOM 1386 N N . ALA A 1 181 ? -7.790 -1.311 11.214 1.00 94.50 181 ALA A N 1
ATOM 1387 C CA . ALA A 1 181 ? -7.212 -1.138 9.890 1.00 94.50 181 ALA A CA 1
ATOM 1388 C C . ALA A 1 181 ? -8.102 -1.754 8.812 1.00 94.50 181 ALA A C 1
ATOM 1390 O O . ALA A 1 181 ? -8.702 -2.812 8.997 1.00 94.50 181 ALA A O 1
ATOM 1391 N N . ALA A 1 182 ? -8.134 -1.102 7.655 1.00 95.81 182 ALA A N 1
ATOM 1392 C CA . ALA A 1 182 ? -8.684 -1.706 6.457 1.00 95.81 182 ALA A CA 1
ATOM 1393 C C . ALA A 1 182 ? -7.666 -2.700 5.891 1.00 95.81 182 ALA A C 1
ATOM 1395 O O . ALA A 1 182 ? -6.491 -2.357 5.723 1.00 95.81 182 ALA A O 1
ATOM 1396 N N . LEU A 1 183 ? -8.128 -3.910 5.583 1.00 94.56 183 LEU A N 1
ATOM 1397 C CA . LEU A 1 183 ? -7.310 -4.993 5.049 1.00 94.56 183 LEU A CA 1
ATOM 1398 C C . LEU A 1 183 ? -7.777 -5.358 3.640 1.00 94.56 183 LEU A C 1
ATOM 1400 O O . LEU A 1 183 ? -8.965 -5.563 3.385 1.00 94.56 183 LEU A O 1
ATOM 1404 N N . VAL A 1 184 ? -6.821 -5.519 2.732 1.00 94.62 184 VAL A N 1
ATOM 1405 C CA . VAL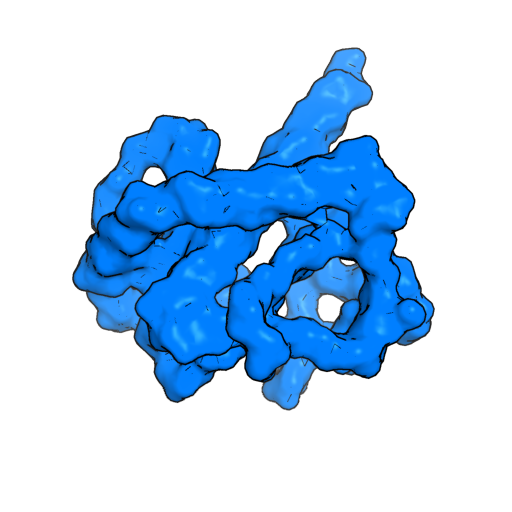 A 1 184 ? -7.035 -6.214 1.459 1.00 94.62 184 VAL A CA 1
ATOM 1406 C C . VAL A 1 184 ? -5.925 -7.237 1.287 1.00 94.62 184 VAL A C 1
ATOM 1408 O O . VAL A 1 184 ? -4.753 -6.948 1.523 1.00 94.62 184 VAL A O 1
ATOM 1411 N N . GLN A 1 185 ? -6.310 -8.447 0.898 1.00 92.06 185 GLN A N 1
ATOM 1412 C CA . GLN A 1 185 ? -5.408 -9.574 0.690 1.00 92.06 185 GLN A CA 1
ATOM 1413 C C . GLN A 1 185 ? -5.463 -9.992 -0.772 1.00 92.06 185 GLN A C 1
ATOM 1415 O O . GLN A 1 185 ? -6.525 -9.897 -1.396 1.00 92.06 185 GLN A O 1
ATOM 1420 N N . SER A 1 186 ? -4.338 -10.480 -1.287 1.00 87.00 186 SER A N 1
ATOM 1421 C CA . SER A 1 186 ? -4.289 -11.098 -2.604 1.00 87.00 186 SER A CA 1
ATOM 1422 C C . SER A 1 186 ? -5.204 -12.314 -2.682 1.00 87.00 186 SER A C 1
ATOM 1424 O O . SER A 1 186 ? -5.540 -12.941 -1.671 1.00 87.00 186 SER A O 1
ATOM 1426 N N . ALA A 1 187 ? -5.561 -12.692 -3.906 1.00 80.81 187 ALA A N 1
ATOM 1427 C CA . ALA A 1 187 ? -6.370 -13.883 -4.147 1.00 80.81 187 ALA A CA 1
ATOM 1428 C C . ALA A 1 187 ? -5.682 -15.180 -3.684 1.00 80.81 187 ALA A C 1
ATOM 1430 O O . ALA A 1 187 ? -6.370 -16.107 -3.264 1.00 80.81 187 ALA A O 1
ATOM 1431 N N . ASP A 1 188 ? -4.349 -15.243 -3.735 1.00 84.75 188 ASP A N 1
ATOM 1432 C CA . ASP A 1 188 ? -3.587 -16.417 -3.311 1.00 84.75 188 ASP A CA 1
ATOM 1433 C C . ASP A 1 188 ? -3.516 -16.519 -1.768 1.00 84.75 188 ASP A C 1
ATOM 1435 O O . ASP A 1 188 ? -2.923 -15.639 -1.127 1.00 84.75 188 ASP A O 1
ATOM 1439 N N . PRO A 1 189 ? -4.092 -17.580 -1.158 1.00 82.88 189 PRO A N 1
ATOM 1440 C CA . PRO A 1 189 ? -4.088 -17.788 0.289 1.00 82.88 189 PRO A CA 1
ATOM 1441 C C . PRO A 1 189 ? -2.703 -17.989 0.906 1.00 82.88 189 PRO A C 1
ATOM 1443 O O . PRO A 1 189 ? -2.537 -17.739 2.099 1.00 82.88 189 PRO A O 1
ATOM 1446 N N . ALA A 1 190 ? -1.706 -18.429 0.131 1.00 84.31 190 ALA A N 1
ATOM 1447 C CA . ALA A 1 190 ? -0.353 -18.668 0.639 1.00 84.31 190 ALA A CA 1
ATOM 1448 C C . ALA A 1 190 ? 0.318 -17.387 1.160 1.00 84.31 190 ALA A C 1
ATOM 1450 O O . ALA A 1 190 ? 1.224 -17.454 1.989 1.00 84.31 190 ALA A O 1
ATOM 1451 N N . TYR A 1 191 ? -0.160 -16.228 0.706 1.00 83.31 191 TYR A N 1
ATOM 1452 C CA . TYR A 1 191 ? 0.384 -14.915 1.041 1.00 83.31 191 TYR A CA 1
ATOM 1453 C C . TYR A 1 191 ? -0.558 -14.089 1.916 1.00 83.31 191 TYR A C 1
ATOM 1455 O O . TYR A 1 191 ? -0.440 -12.867 2.002 1.00 83.31 191 TYR A O 1
ATOM 1463 N N . HIS A 1 192 ? -1.526 -14.740 2.561 1.00 87.94 192 HIS A N 1
ATOM 1464 C CA . HIS A 1 192 ? -2.451 -14.081 3.473 1.00 87.94 192 HIS A CA 1
ATOM 1465 C C . HIS A 1 192 ? -1.760 -13.614 4.757 1.00 87.94 192 HIS A C 1
ATOM 1467 O O . HIS A 1 192 ? -0.728 -14.151 5.157 1.00 87.94 192 HIS A O 1
ATOM 1473 N N . ILE A 1 193 ? -2.325 -12.590 5.409 1.00 88.50 193 ILE A N 1
ATOM 1474 C CA . ILE A 1 193 ? -1.772 -12.101 6.671 1.00 88.50 193 ILE A CA 1
ATOM 1475 C C . ILE A 1 193 ? -1.868 -13.204 7.734 1.00 88.50 193 ILE A C 1
ATOM 1477 O O . ILE A 1 193 ? -2.960 -13.757 7.918 1.00 88.50 193 ILE A O 1
ATOM 1481 N N . PRO A 1 194 ? -0.765 -13.525 8.437 1.00 87.44 194 PRO A N 1
ATOM 1482 C CA . PRO A 1 194 ? -0.788 -14.526 9.493 1.00 87.44 194 PRO A CA 1
ATOM 1483 C C . PRO A 1 194 ? -1.818 -14.197 10.583 1.00 87.44 194 PRO A C 1
ATOM 1485 O O . PRO A 1 194 ? -1.981 -13.042 10.991 1.00 87.44 194 PRO A O 1
ATOM 1488 N N . SER A 1 195 ? -2.536 -15.223 11.050 1.00 86.56 195 SER A N 1
ATOM 1489 C CA . SER A 1 195 ? -3.637 -15.076 12.016 1.00 86.56 195 SER A CA 1
ATOM 1490 C C . SER A 1 195 ? -3.192 -14.478 13.350 1.00 86.56 195 SER A C 1
ATOM 1492 O O . SER A 1 195 ? -3.949 -13.766 13.999 1.00 86.56 195 SER A O 1
ATOM 1494 N N . GLU A 1 196 ? -1.940 -14.702 13.735 1.00 88.81 196 GLU A N 1
ATOM 1495 C CA . GLU A 1 196 ? -1.339 -14.197 14.960 1.00 88.81 196 GLU A CA 1
ATOM 1496 C C . GLU A 1 196 ? -1.175 -12.674 14.980 1.00 88.81 196 GLU A C 1
ATOM 1498 O O . GLU A 1 196 ? -0.903 -12.122 16.041 1.00 88.81 196 GLU A O 1
ATOM 1503 N N . TYR A 1 197 ? -1.336 -11.962 13.864 1.00 88.88 197 TYR A N 1
ATOM 1504 C CA . TYR A 1 197 ? -1.327 -10.494 13.862 1.00 88.88 197 TYR A CA 1
ATOM 1505 C C . TYR A 1 197 ? -2.718 -9.888 14.079 1.00 88.88 197 TYR A C 1
ATOM 1507 O O . TYR A 1 197 ? -2.824 -8.694 14.368 1.00 88.88 197 TYR A O 1
ATOM 1515 N N . ARG A 1 198 ? -3.775 -10.702 13.983 1.00 89.44 198 ARG A N 1
ATOM 1516 C CA . ARG A 1 198 ? -5.163 -10.299 14.236 1.00 89.44 198 ARG A CA 1
ATOM 1517 C C . ARG A 1 198 ? -5.489 -10.378 15.733 1.00 89.44 198 ARG A C 1
ATOM 1519 O O . ARG A 1 198 ? -4.854 -11.143 16.470 1.00 89.44 198 ARG A O 1
ATOM 1526 N N . ALA A 1 199 ? -6.411 -9.525 16.175 1.00 85.06 199 ALA A N 1
ATOM 1527 C CA . ALA A 1 199 ? -6.875 -9.432 17.562 1.00 85.06 199 ALA A CA 1
ATOM 1528 C C . ALA A 1 199 ? -8.014 -10.407 17.880 1.00 85.06 199 ALA A C 1
ATOM 1530 O O . ALA A 1 199 ? -8.822 -10.687 16.968 1.00 85.06 199 ALA A O 1
#

Radius of gyration: 16.26 Å; chains: 1; bounding box: 39×45×41 Å

Organism: NCBI:txid2729617

pLDDT: mean 84.42, std 13.31, range [41.31, 98.12]

Secondary structure (DSSP, 8-state):
-HHHHHHHHHHHHHHHHHHHHHHHHHHHHHTT---EEEEE--S-HHHHS-SS-EEEE---SSHHHHHHHHHHHHHHHHHHTT----HHHHHHHHHHGGGG---TTTTTS-HHHHHHHHHHHHHTHHHHHHHHHHHHHHHHSGGGPEEE-GGGTSGGGB-TTSPBPPGGGTTTTSTT--EEEEEEE-S-GGGSPPGGGB-